Protein AF-A0A2D7JMF9-F1 (afdb_monomer_lite)

Sequence (297 aa):
MFDGSNFGTGETRFNLRHIAEIDLSLNNIIFHGVLIIECATKFEGKAFKYQKLINLSFIACKFMQSIILSGYVDRVPDLRSTTVYSHVDLSALNIQYHDVPFWQKFKKAIHGFIRFRFLENPRQSRCEAHFKPAICRRRRRDPTEAPKLRRLKELAEQNRDHDAALRFFAMEQRDKRWSMEYSDWQSCLDVLYDAACNYGQSILRPTIGLLTVYFAAAILYARLATKTANPIEAMILAATNSLPLLPFASAARAEALSILFGDHTPWYIDLIAGLQGVASFIFLFLIGLGLRNRFRI

pLDDT: mean 78.13, std 16.22, range [34.25, 93.56]

Structure (mmCIF, N/CA/C/O backbone):
data_AF-A0A2D7JMF9-F1
#
_entry.id   AF-A0A2D7JMF9-F1
#
loop_
_atom_site.group_PDB
_atom_site.id
_atom_site.type_symbol
_atom_site.label_atom_id
_atom_site.label_alt_id
_atom_site.label_comp_id
_atom_site.label_asym_id
_atom_site.label_entity_id
_atom_site.label_seq_id
_atom_site.pdbx_PDB_ins_code
_atom_site.Cartn_x
_atom_site.Cartn_y
_atom_site.Cartn_z
_atom_site.occupancy
_atom_site.B_iso_or_equiv
_atom_site.auth_seq_id
_atom_site.auth_comp_id
_atom_site.auth_asym_id
_atom_site.auth_atom_id
_atom_site.pdbx_PDB_model_num
ATOM 1 N N . MET A 1 1 ? 22.027 -13.604 -25.979 1.00 65.25 1 MET A N 1
ATOM 2 C CA . MET A 1 1 ? 22.670 -12.373 -25.483 1.00 65.25 1 MET A CA 1
ATOM 3 C C . MET A 1 1 ? 23.021 -11.532 -26.693 1.00 65.25 1 MET A C 1
ATOM 5 O O . MET A 1 1 ? 23.727 -12.033 -27.559 1.00 65.25 1 MET A O 1
ATOM 9 N N . PHE A 1 2 ? 22.467 -10.326 -26.792 1.00 75.50 2 PHE A N 1
ATOM 10 C CA . PHE A 1 2 ? 22.839 -9.354 -27.823 1.00 75.50 2 PHE A CA 1
ATOM 11 C C . PHE A 1 2 ? 23.426 -8.136 -27.104 1.00 75.50 2 PHE A C 1
ATOM 13 O O . PHE A 1 2 ? 22.835 -7.654 -26.136 1.00 75.50 2 PHE A O 1
ATOM 20 N N . ASP A 1 3 ? 24.595 -7.675 -27.536 1.00 77.69 3 ASP A N 1
ATOM 21 C CA . ASP A 1 3 ? 25.282 -6.518 -26.957 1.00 77.69 3 ASP A CA 1
ATOM 22 C C . ASP A 1 3 ? 25.751 -5.611 -28.098 1.00 77.69 3 ASP A C 1
ATOM 24 O O . ASP A 1 3 ? 26.325 -6.093 -29.076 1.00 77.69 3 ASP A O 1
ATOM 28 N N . GLY A 1 4 ? 25.4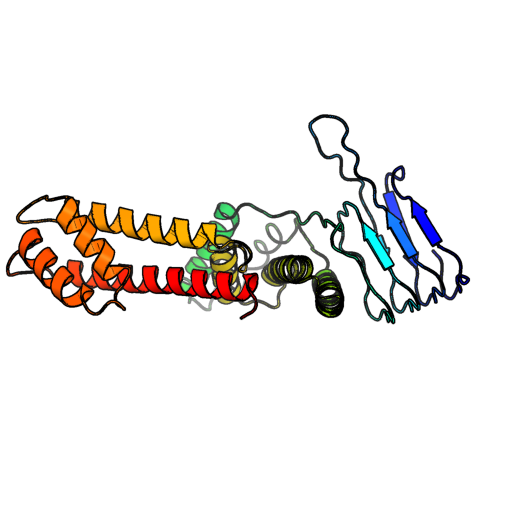27 -4.320 -28.015 1.00 78.25 4 GLY A N 1
ATOM 29 C CA . GLY A 1 4 ? 25.815 -3.313 -29.012 1.00 78.25 4 GLY A CA 1
ATOM 30 C C . GLY A 1 4 ? 25.185 -3.452 -30.408 1.00 78.25 4 GLY A C 1
ATOM 31 O O . GLY A 1 4 ? 25.628 -2.793 -31.347 1.00 78.25 4 GLY A O 1
ATOM 32 N N . SER A 1 5 ? 24.170 -4.301 -30.584 1.00 83.94 5 SER A N 1
ATOM 33 C CA . SER A 1 5 ? 23.454 -4.442 -31.859 1.00 83.94 5 SER A CA 1
ATOM 34 C C . SER A 1 5 ? 22.452 -3.302 -32.075 1.00 83.94 5 SER A C 1
ATOM 36 O O . SER A 1 5 ? 21.879 -2.794 -31.114 1.00 83.94 5 SER A O 1
ATOM 38 N N . ASN A 1 6 ? 22.162 -2.968 -33.334 1.00 85.38 6 ASN A N 1
ATOM 39 C CA . ASN A 1 6 ? 21.094 -2.035 -33.698 1.00 85.38 6 ASN A CA 1
ATOM 40 C C . ASN A 1 6 ? 19.959 -2.798 -34.382 1.00 85.38 6 ASN A C 1
ATOM 42 O O . ASN A 1 6 ? 20.196 -3.526 -35.347 1.00 85.38 6 ASN A O 1
ATOM 46 N N . PHE A 1 7 ? 18.730 -2.614 -33.904 1.00 86.62 7 PHE A N 1
ATOM 47 C CA . PHE A 1 7 ? 17.539 -3.135 -34.571 1.00 86.62 7 PHE A CA 1
ATOM 48 C C . PHE A 1 7 ? 16.972 -2.061 -35.495 1.00 86.62 7 PHE A C 1
ATOM 50 O O . PHE A 1 7 ? 16.901 -0.887 -35.125 1.00 86.62 7 PHE A O 1
ATOM 57 N N . GLY A 1 8 ? 16.582 -2.467 -36.705 1.00 86.31 8 GLY A N 1
ATOM 58 C CA . GLY A 1 8 ? 16.027 -1.569 -37.715 1.00 86.31 8 GLY A CA 1
ATOM 59 C C . GLY A 1 8 ? 14.695 -0.928 -37.306 1.00 86.31 8 GLY A C 1
ATOM 60 O O . GLY A 1 8 ? 14.204 -1.075 -36.189 1.00 86.31 8 GLY A O 1
ATOM 61 N N . THR A 1 9 ? 14.088 -0.208 -38.244 1.00 86.75 9 THR A N 1
ATOM 62 C CA . THR A 1 9 ? 12.827 0.532 -38.050 1.00 86.75 9 THR A CA 1
ATOM 63 C C . THR A 1 9 ? 11.577 -0.353 -37.985 1.00 86.75 9 THR A C 1
ATOM 65 O O . THR A 1 9 ? 10.485 0.160 -37.754 1.00 86.75 9 THR A O 1
ATOM 68 N N . GLY A 1 10 ? 11.717 -1.664 -38.199 1.00 87.31 10 GLY A N 1
ATOM 69 C CA . GLY A 1 10 ? 10.614 -2.624 -38.170 1.00 87.31 10 GLY A CA 1
ATOM 70 C C . GLY A 1 10 ? 10.178 -3.027 -36.759 1.00 87.31 10 GLY A C 1
ATOM 71 O O . GLY A 1 10 ? 10.898 -2.833 -35.781 1.00 87.31 10 GLY A O 1
ATOM 72 N N . GLU A 1 11 ? 8.995 -3.633 -36.663 1.00 90.12 11 GLU A N 1
ATOM 73 C CA . GLU A 1 11 ? 8.501 -4.225 -35.418 1.00 90.12 11 GLU A CA 1
ATOM 74 C C . GLU A 1 11 ? 9.381 -5.416 -35.013 1.00 90.12 11 GLU A C 1
ATOM 76 O O . GLU A 1 11 ? 9.553 -6.373 -35.769 1.00 90.12 11 GLU A O 1
ATOM 81 N N . THR A 1 12 ? 9.925 -5.369 -33.798 1.00 90.06 12 THR A N 1
ATOM 82 C CA . THR A 1 12 ? 10.638 -6.494 -33.191 1.00 90.06 12 THR A CA 1
ATOM 83 C C . THR A 1 12 ? 9.726 -7.131 -32.153 1.00 90.06 12 THR A C 1
ATOM 85 O O . THR A 1 12 ? 9.451 -6.537 -31.110 1.00 90.06 12 THR A O 1
ATOM 88 N N . ARG A 1 13 ? 9.244 -8.345 -32.431 1.00 89.44 13 ARG A N 1
ATOM 89 C CA . ARG A 1 13 ? 8.349 -9.080 -31.531 1.00 89.44 13 ARG A CA 1
ATOM 90 C C . ARG A 1 13 ? 9.050 -10.293 -30.930 1.00 89.44 13 ARG A C 1
ATOM 92 O O . ARG A 1 13 ? 9.413 -11.224 -31.645 1.00 89.44 13 ARG A O 1
ATOM 99 N N . PHE A 1 14 ? 9.172 -10.317 -29.606 1.00 87.44 14 PHE A N 1
ATOM 100 C CA . PHE A 1 14 ? 9.597 -11.494 -28.855 1.00 87.44 14 PHE A CA 1
ATOM 101 C C . PHE A 1 14 ? 8.366 -12.189 -28.275 1.00 87.44 14 PHE A C 1
ATOM 103 O O . PHE A 1 14 ? 7.775 -11.736 -27.294 1.00 87.44 14 PHE A O 1
ATOM 110 N N . ASN A 1 15 ? 7.974 -13.302 -28.894 1.00 84.31 15 ASN A N 1
ATOM 111 C CA . ASN A 1 15 ? 6.919 -14.163 -28.377 1.00 84.31 15 ASN A CA 1
ATOM 112 C C . ASN A 1 15 ? 7.546 -15.256 -27.508 1.00 84.31 15 ASN A C 1
ATOM 114 O O . ASN A 1 15 ? 8.102 -16.232 -28.010 1.00 84.31 15 ASN A O 1
ATOM 118 N N . LEU A 1 16 ? 7.460 -15.080 -26.194 1.00 79.25 16 LEU A N 1
ATOM 119 C CA . LEU A 1 16 ? 8.100 -15.951 -25.214 1.00 79.25 16 LEU A CA 1
ATOM 120 C C . LEU A 1 16 ? 7.109 -16.969 -24.622 1.00 79.25 16 LEU A C 1
ATOM 122 O O . LEU A 1 16 ? 7.333 -17.501 -23.540 1.00 79.25 16 LEU A O 1
ATOM 126 N N . ARG A 1 17 ? 6.001 -17.263 -25.322 1.00 71.19 17 ARG A N 1
ATOM 127 C CA . ARG A 1 17 ? 4.893 -18.083 -24.794 1.00 71.19 17 ARG A CA 1
ATOM 128 C C . ARG A 1 17 ? 5.256 -19.545 -24.487 1.00 71.19 17 ARG A C 1
ATOM 130 O O . ARG A 1 17 ? 4.642 -20.167 -23.620 1.00 71.19 17 ARG A O 1
ATOM 137 N N . HIS A 1 18 ? 6.234 -20.111 -25.192 1.00 68.06 18 HIS A N 1
ATOM 138 C CA . HIS A 1 18 ? 6.541 -21.549 -25.142 1.00 68.06 18 HIS A CA 1
ATOM 139 C C . HIS A 1 18 ? 7.874 -21.891 -24.465 1.00 68.06 18 HIS A C 1
ATOM 141 O O . HIS A 1 18 ? 8.253 -23.060 -24.432 1.00 68.06 18 HIS A O 1
ATOM 147 N N . ILE A 1 19 ? 8.588 -20.904 -23.922 1.00 66.31 19 ILE A N 1
ATOM 148 C CA . ILE A 1 19 ? 9.948 -21.100 -23.415 1.00 66.31 19 ILE A CA 1
ATOM 149 C C . ILE A 1 19 ? 9.904 -21.300 -21.896 1.00 66.31 19 ILE A C 1
ATOM 151 O O . ILE A 1 19 ? 9.476 -20.421 -21.159 1.00 66.31 19 ILE A O 1
ATOM 155 N N . ALA A 1 20 ? 10.349 -22.464 -21.415 1.00 64.69 20 ALA A N 1
ATOM 156 C CA . ALA A 1 20 ? 10.277 -22.818 -19.994 1.00 64.69 20 ALA A CA 1
ATOM 157 C C . ALA A 1 20 ? 11.175 -21.948 -19.092 1.00 64.69 20 ALA A C 1
ATOM 159 O O . ALA A 1 20 ? 10.799 -21.657 -17.955 1.00 64.69 20 ALA A O 1
ATOM 160 N N . GLU A 1 21 ? 12.334 -21.532 -19.605 1.00 72.31 21 GLU A N 1
ATOM 161 C CA . GLU A 1 21 ? 13.295 -20.668 -18.924 1.00 72.31 21 GLU A CA 1
ATOM 162 C C . GLU A 1 21 ? 13.833 -19.624 -19.905 1.00 72.31 21 GLU A C 1
ATOM 164 O O . GLU A 1 21 ? 14.339 -19.964 -20.974 1.00 72.31 21 GLU A O 1
ATOM 169 N N . ILE A 1 22 ? 13.703 -18.347 -19.550 1.00 70.25 22 ILE A N 1
ATOM 170 C CA . ILE A 1 22 ? 14.103 -17.228 -20.410 1.00 70.25 22 ILE A CA 1
ATOM 171 C C . ILE A 1 22 ? 15.214 -16.447 -19.712 1.00 70.25 22 ILE A C 1
ATOM 173 O O . ILE A 1 22 ? 15.013 -15.915 -18.616 1.00 70.25 22 ILE A O 1
ATOM 177 N N . ASP A 1 23 ? 16.367 -16.370 -20.372 1.00 81.50 23 ASP A N 1
ATOM 178 C CA . ASP A 1 23 ? 17.459 -15.450 -20.061 1.00 81.50 23 ASP A CA 1
ATOM 179 C C . ASP A 1 23 ? 17.708 -14.572 -21.295 1.00 81.50 23 ASP A C 1
ATOM 181 O O . ASP A 1 23 ? 18.373 -14.971 -22.256 1.00 81.50 23 ASP A O 1
ATOM 185 N N . LEU A 1 24 ? 17.079 -13.395 -21.306 1.00 84.75 24 LEU A N 1
ATOM 186 C CA . LEU A 1 24 ? 17.189 -12.428 -22.391 1.00 84.75 24 LEU A CA 1
ATOM 187 C C . LEU A 1 24 ? 17.916 -11.184 -21.883 1.00 84.75 24 LEU A C 1
ATOM 189 O O . LEU A 1 24 ? 17.339 -10.317 -21.226 1.00 84.75 24 LEU A O 1
ATOM 193 N N . SER A 1 25 ? 19.201 -11.104 -22.211 1.00 87.38 25 SER A N 1
ATOM 194 C CA . SER A 1 25 ? 20.051 -9.943 -21.969 1.00 87.38 25 SER A CA 1
ATOM 195 C C . SER A 1 25 ? 20.278 -9.169 -23.267 1.00 87.38 25 SER A C 1
ATOM 197 O O . SER A 1 25 ? 20.858 -9.679 -24.234 1.00 87.38 25 SER A O 1
ATOM 199 N N . LEU A 1 26 ? 19.767 -7.942 -23.270 1.00 87.56 26 LEU A N 1
ATOM 200 C CA . LEU A 1 26 ? 19.830 -6.964 -24.343 1.00 87.56 26 LEU A CA 1
ATOM 201 C C . LEU A 1 26 ? 20.463 -5.706 -23.747 1.00 87.56 26 LEU A C 1
ATOM 203 O O . LEU A 1 26 ? 19.798 -4.943 -23.058 1.00 87.56 26 LEU A O 1
ATOM 207 N N . ASN A 1 27 ? 21.765 -5.520 -23.939 1.00 89.75 27 ASN A N 1
ATOM 208 C CA . ASN A 1 27 ? 22.487 -4.410 -23.319 1.00 89.75 27 ASN A CA 1
ATOM 209 C C . ASN A 1 27 ? 23.047 -3.475 -24.396 1.00 89.75 27 ASN A C 1
ATOM 211 O O . ASN A 1 27 ? 23.499 -3.932 -25.444 1.00 89.75 27 ASN A O 1
ATOM 215 N N . ASN A 1 28 ? 23.000 -2.163 -24.144 1.00 90.62 28 ASN A N 1
ATOM 216 C CA . ASN A 1 28 ? 23.506 -1.132 -25.064 1.00 90.62 28 ASN A CA 1
ATOM 217 C C . ASN A 1 28 ? 22.908 -1.197 -26.486 1.00 90.62 28 ASN A C 1
ATOM 219 O O . ASN A 1 28 ? 23.593 -0.917 -27.468 1.00 90.62 28 ASN A O 1
ATOM 223 N N . ILE A 1 29 ? 21.636 -1.581 -26.609 1.00 91.94 29 ILE A N 1
ATOM 224 C CA . ILE A 1 29 ? 20.960 -1.757 -27.901 1.00 91.94 29 ILE A CA 1
ATOM 225 C C . ILE A 1 29 ? 20.135 -0.522 -28.245 1.00 91.94 29 ILE A C 1
ATOM 227 O O . ILE A 1 29 ? 19.482 0.067 -27.379 1.00 91.94 29 ILE A O 1
ATOM 231 N N . ILE A 1 30 ? 20.119 -0.157 -29.526 1.00 91.12 30 ILE A N 1
ATOM 232 C CA . ILE A 1 30 ? 19.218 0.869 -30.055 1.00 91.12 30 ILE A CA 1
ATOM 233 C C . ILE A 1 30 ? 18.100 0.187 -30.844 1.00 91.12 30 ILE A C 1
ATOM 235 O O . ILE A 1 30 ? 18.347 -0.532 -31.814 1.00 91.12 30 ILE A O 1
ATOM 239 N N . PHE A 1 31 ? 16.862 0.433 -30.422 1.00 91.38 31 PHE A N 1
ATOM 240 C CA . PHE A 1 31 ? 15.652 0.010 -31.115 1.00 91.38 31 PHE A CA 1
ATOM 241 C C . PHE A 1 31 ? 15.055 1.206 -31.850 1.00 91.38 31 PHE A C 1
ATOM 243 O O . PHE A 1 31 ? 14.571 2.156 -31.224 1.00 91.38 31 PHE A O 1
ATOM 250 N N . HIS A 1 32 ? 15.103 1.163 -33.182 1.00 90.31 32 HIS A N 1
ATOM 251 C CA . HIS A 1 32 ? 14.479 2.183 -34.021 1.00 90.31 32 HIS A CA 1
ATOM 252 C C . HIS A 1 32 ? 12.979 1.935 -34.243 1.00 90.31 32 HIS A C 1
ATOM 254 O O . HIS A 1 32 ? 12.248 2.901 -34.448 1.00 90.31 32 HIS A O 1
ATOM 260 N N . GLY A 1 33 ? 12.531 0.676 -34.202 1.00 91.25 33 GLY A N 1
ATOM 261 C CA . GLY A 1 33 ? 11.126 0.275 -34.324 1.00 91.25 33 GLY A CA 1
ATOM 262 C C . GLY A 1 33 ? 10.437 -0.056 -32.993 1.00 91.25 33 GLY A C 1
ATOM 263 O O . GLY A 1 33 ? 11.036 0.050 -31.919 1.00 91.25 33 GLY A O 1
ATOM 264 N N . VAL A 1 34 ? 9.168 -0.471 -33.071 1.00 90.81 34 VAL A N 1
ATOM 265 C CA . VAL A 1 34 ? 8.365 -0.915 -31.919 1.00 90.81 34 VAL A CA 1
ATOM 266 C C . VAL A 1 34 ? 8.915 -2.228 -31.362 1.00 90.81 34 VAL A C 1
ATOM 268 O O . VAL A 1 34 ? 9.129 -3.184 -32.110 1.00 90.81 34 VAL A O 1
ATOM 271 N N . LEU A 1 35 ? 9.090 -2.293 -30.040 1.00 91.94 35 LEU A N 1
ATOM 272 C CA . LEU A 1 35 ? 9.440 -3.524 -29.334 1.00 91.94 35 LEU A CA 1
ATOM 273 C C . LEU A 1 35 ? 8.205 -4.085 -28.627 1.00 91.94 35 LEU A C 1
ATOM 275 O O . LEU A 1 35 ? 7.658 -3.445 -27.728 1.00 91.94 35 LEU A O 1
ATOM 279 N N . ILE A 1 36 ? 7.804 -5.301 -28.989 1.00 91.19 36 ILE A N 1
ATOM 280 C CA . ILE A 1 36 ? 6.706 -6.017 -28.331 1.00 91.19 36 ILE A CA 1
ATOM 281 C C . ILE A 1 36 ? 7.257 -7.279 -27.682 1.00 91.19 36 ILE A C 1
ATOM 283 O O . ILE A 1 36 ? 7.825 -8.141 -28.355 1.00 91.19 36 ILE A O 1
ATOM 287 N N . ILE A 1 37 ? 7.070 -7.400 -26.371 1.00 88.94 37 ILE A N 1
ATOM 288 C CA . ILE A 1 37 ? 7.440 -8.592 -25.612 1.00 88.94 37 ILE A CA 1
ATOM 289 C C . ILE A 1 37 ? 6.197 -9.146 -24.947 1.00 88.94 37 ILE A C 1
ATOM 291 O O . ILE A 1 37 ? 5.576 -8.508 -24.093 1.00 88.94 37 ILE A O 1
ATOM 295 N N . GLU A 1 38 ? 5.860 -10.364 -25.345 1.00 86.06 38 GLU A N 1
ATOM 296 C CA . GLU A 1 38 ? 4.746 -11.112 -24.790 1.00 86.06 38 GLU A CA 1
ATOM 297 C C . GLU A 1 38 ? 5.293 -12.309 -24.016 1.00 86.06 38 GLU A C 1
ATOM 299 O O . GLU A 1 38 ? 5.736 -13.307 -24.596 1.00 86.06 38 GLU A O 1
ATOM 304 N N . CYS A 1 39 ? 5.261 -12.209 -22.689 1.00 79.38 39 CYS A N 1
ATOM 305 C CA . CYS A 1 39 ? 5.575 -13.310 -21.787 1.00 79.38 39 CYS A CA 1
ATOM 306 C C . CYS A 1 39 ? 4.342 -14.214 -21.607 1.00 79.38 39 CYS A C 1
ATOM 308 O O . CYS A 1 39 ? 3.210 -13.736 -21.513 1.00 79.38 39 CYS A O 1
ATOM 310 N N . ALA A 1 40 ? 4.555 -15.533 -21.562 1.00 68.06 40 ALA A N 1
ATOM 311 C CA . ALA A 1 40 ? 3.484 -16.528 -21.532 1.00 68.06 40 ALA A CA 1
ATOM 312 C C . ALA A 1 40 ? 2.477 -16.346 -20.383 1.00 68.06 40 ALA A C 1
ATOM 314 O O . ALA A 1 40 ? 2.845 -16.163 -19.224 1.00 68.06 40 ALA A O 1
ATOM 315 N N . THR A 1 41 ? 1.200 -16.565 -20.692 1.00 55.88 41 THR A N 1
ATOM 316 C CA . THR A 1 41 ? 0.123 -16.852 -19.739 1.00 55.88 41 THR A CA 1
ATOM 317 C C . THR A 1 41 ? -0.315 -18.305 -19.911 1.00 55.88 41 THR A C 1
ATOM 319 O O . THR A 1 41 ? -1.285 -18.589 -20.611 1.00 55.88 41 THR A O 1
ATOM 322 N N . LYS A 1 42 ? 0.385 -19.282 -19.314 1.00 47.62 42 LYS A N 1
ATOM 323 C CA . LYS A 1 42 ? -0.118 -20.666 -19.375 1.00 47.62 42 LYS A CA 1
ATOM 324 C C . LYS A 1 42 ? -1.286 -20.840 -18.399 1.00 47.62 42 LYS A C 1
ATOM 326 O O . LYS A 1 42 ? -1.089 -21.113 -17.217 1.00 47.62 42 LYS A O 1
ATOM 331 N N . PHE A 1 43 ? -2.509 -20.682 -18.904 1.00 46.25 43 PHE A N 1
ATOM 332 C CA . PHE A 1 43 ? -3.736 -21.108 -18.232 1.00 46.25 43 PHE A CA 1
ATOM 333 C C . PHE A 1 43 ? -4.033 -22.563 -18.617 1.00 46.25 43 PHE A C 1
ATOM 335 O O . PHE A 1 43 ? -4.892 -22.846 -19.444 1.00 46.25 43 PHE A O 1
ATOM 342 N N . GLU A 1 44 ? -3.287 -23.507 -18.049 1.00 42.62 44 GLU A N 1
ATOM 343 C CA . GLU A 1 44 ? -3.627 -24.932 -18.130 1.00 42.62 44 GLU A CA 1
ATOM 344 C C . GLU A 1 44 ? -4.166 -25.383 -16.771 1.00 42.62 44 GLU A C 1
ATOM 346 O O . GLU A 1 44 ? -3.396 -25.657 -15.859 1.00 42.62 44 GLU A O 1
ATOM 351 N N . GLY A 1 45 ? -5.497 -25.433 -16.638 1.00 41.06 45 GLY A N 1
ATOM 352 C CA . GLY A 1 45 ? -6.215 -26.166 -15.586 1.00 41.06 45 GLY A CA 1
ATOM 353 C C . GLY A 1 45 ? -5.890 -25.792 -14.132 1.00 41.06 45 GLY A C 1
ATOM 354 O O . GLY A 1 45 ? -4.951 -26.313 -13.550 1.00 41.06 45 GLY A O 1
ATOM 355 N N . LYS A 1 46 ? -6.744 -24.972 -13.498 1.00 47.00 46 LYS A N 1
ATOM 356 C CA . LYS A 1 46 ? -6.815 -24.660 -12.043 1.00 47.00 46 LYS A CA 1
ATOM 357 C C . LYS A 1 46 ? -5.527 -24.195 -11.324 1.00 47.00 46 LYS A C 1
ATOM 359 O O . LYS A 1 46 ? -5.637 -23.730 -10.193 1.00 47.00 46 LYS A O 1
ATOM 364 N N . ALA A 1 47 ? -4.347 -24.243 -11.938 1.00 48.12 47 ALA A N 1
ATOM 365 C CA . ALA A 1 47 ? -3.082 -23.815 -11.356 1.00 48.12 47 ALA A CA 1
ATOM 366 C C . ALA A 1 47 ? -2.281 -22.983 -12.366 1.00 48.12 47 ALA A C 1
ATOM 368 O O . ALA A 1 47 ? -1.964 -23.443 -13.460 1.00 48.12 47 ALA A O 1
ATOM 369 N N . PHE A 1 48 ? -1.917 -21.757 -11.981 1.00 51.91 48 PHE A N 1
ATOM 370 C CA . PHE A 1 48 ? -0.941 -20.960 -12.720 1.00 51.91 48 PHE A CA 1
ATOM 371 C C . PHE A 1 48 ? 0.421 -21.663 -12.631 1.00 51.91 48 PHE A C 1
ATOM 373 O O . PHE A 1 48 ? 1.077 -21.622 -11.589 1.00 51.91 48 PHE A O 1
ATOM 380 N N . LYS A 1 49 ? 0.850 -22.338 -13.703 1.00 49.16 49 LYS A N 1
ATOM 381 C CA . LYS A 1 49 ? 2.254 -22.735 -13.852 1.00 49.16 49 LYS A CA 1
ATOM 382 C C . LYS A 1 49 ? 3.014 -21.535 -14.398 1.00 49.16 49 LYS A C 1
ATOM 384 O O . LYS A 1 49 ? 3.012 -21.284 -15.600 1.00 49.16 49 LYS A O 1
ATOM 389 N N . TYR A 1 50 ? 3.614 -20.783 -13.485 1.00 53.00 50 TYR A N 1
ATOM 390 C CA . TYR A 1 50 ? 4.532 -19.701 -13.810 1.00 53.00 50 TYR A CA 1
ATOM 391 C C . TYR A 1 50 ? 5.741 -20.283 -14.551 1.00 53.00 50 TYR A C 1
ATOM 393 O O . TYR A 1 50 ? 6.324 -21.278 -14.111 1.00 53.00 50 TYR A O 1
ATOM 401 N N . GLN A 1 51 ? 6.067 -19.719 -15.715 1.00 58.31 51 GLN A N 1
ATOM 402 C CA . GLN A 1 51 ? 7.339 -20.009 -16.368 1.00 58.31 51 GLN A CA 1
ATOM 403 C C . GLN A 1 51 ? 8.415 -19.185 -15.673 1.00 58.31 51 GLN A C 1
ATOM 405 O O . GLN A 1 51 ? 8.256 -17.983 -15.453 1.00 58.31 51 GLN A O 1
ATOM 410 N N . LYS A 1 52 ? 9.510 -19.854 -15.322 1.00 59.91 52 LYS A N 1
ATOM 411 C CA . LYS A 1 52 ? 10.578 -19.275 -14.523 1.00 59.91 52 LYS A CA 1
ATOM 412 C C . LYS A 1 52 ? 11.408 -18.355 -15.411 1.00 59.91 52 LYS A C 1
ATOM 414 O O . LYS A 1 52 ? 12.351 -18.785 -16.073 1.00 59.91 52 LYS A O 1
ATOM 419 N N . LEU A 1 53 ? 11.057 -17.074 -15.433 1.00 63.12 53 LEU A N 1
ATOM 420 C CA . LEU A 1 53 ? 11.899 -16.060 -16.056 1.00 63.12 53 LEU A CA 1
ATOM 421 C C . LEU A 1 53 ? 13.189 -15.931 -15.230 1.00 63.12 53 LEU A C 1
ATOM 423 O O . LEU A 1 53 ? 13.150 -15.534 -14.063 1.00 63.12 53 LEU A O 1
ATOM 427 N N . ILE A 1 54 ? 14.330 -16.296 -15.818 1.00 65.81 54 ILE A N 1
ATOM 428 C CA . ILE A 1 54 ? 15.627 -16.250 -15.136 1.00 65.81 54 ILE A CA 1
ATOM 429 C C . ILE A 1 54 ? 16.136 -14.811 -15.119 1.00 65.81 54 ILE A C 1
ATOM 431 O O . ILE A 1 54 ? 16.560 -14.329 -14.064 1.00 65.81 54 ILE A O 1
ATOM 435 N N . ASN A 1 55 ? 16.078 -14.120 -16.259 1.00 78.44 55 ASN A N 1
ATOM 436 C CA . ASN A 1 55 ? 16.523 -12.738 -16.372 1.00 78.44 55 ASN A CA 1
ATOM 437 C C . ASN A 1 55 ? 15.965 -12.072 -17.641 1.00 78.44 55 ASN A C 1
ATOM 439 O O . ASN A 1 55 ? 15.943 -12.676 -18.712 1.00 78.44 55 ASN A O 1
ATOM 443 N N . LEU A 1 56 ? 15.537 -10.817 -17.521 1.00 85.88 56 LEU A N 1
ATOM 444 C CA . LEU A 1 56 ? 15.159 -9.962 -18.645 1.00 85.88 56 LEU A CA 1
ATOM 445 C C . LEU A 1 56 ? 15.809 -8.598 -18.413 1.00 85.88 56 LEU A C 1
ATOM 447 O O . LEU A 1 56 ? 15.422 -7.882 -17.490 1.00 85.88 56 LEU A O 1
ATOM 451 N N . SER A 1 57 ? 16.826 -8.271 -19.206 1.00 88.69 57 SER A N 1
ATOM 452 C CA . SER A 1 57 ? 17.673 -7.090 -19.018 1.00 88.69 57 SER A CA 1
ATOM 453 C C . SER A 1 57 ? 17.728 -6.255 -20.287 1.00 88.69 57 SER A C 1
ATOM 455 O O . SER A 1 57 ? 18.022 -6.785 -21.353 1.00 88.69 57 SER A O 1
ATOM 457 N N . PHE A 1 58 ? 17.492 -4.955 -20.129 1.00 90.44 58 PHE A N 1
ATOM 458 C CA . PHE A 1 58 ? 17.514 -3.907 -21.152 1.00 90.44 58 PHE A CA 1
ATOM 459 C C . PHE A 1 58 ? 18.473 -2.775 -20.771 1.00 90.44 58 PHE A C 1
ATOM 461 O O . PHE A 1 58 ? 18.214 -1.603 -21.050 1.00 90.44 58 PHE A O 1
ATOM 468 N N . ILE A 1 59 ? 19.558 -3.080 -20.062 1.00 90.38 59 ILE A N 1
ATOM 469 C CA . ILE A 1 59 ? 20.408 -2.045 -19.471 1.00 90.38 59 ILE A CA 1
ATOM 470 C C . ILE A 1 59 ? 20.990 -1.150 -20.570 1.00 90.38 59 ILE A C 1
ATOM 472 O O . ILE A 1 59 ? 21.513 -1.630 -21.577 1.00 90.38 59 ILE A O 1
ATOM 476 N N . ALA A 1 60 ? 20.885 0.166 -20.360 1.00 91.19 60 ALA A N 1
ATOM 477 C CA . ALA A 1 60 ? 21.398 1.190 -21.275 1.00 91.19 60 ALA A CA 1
ATOM 478 C C . ALA A 1 60 ? 20.846 1.112 -22.717 1.00 91.19 60 ALA A C 1
ATOM 480 O O . ALA A 1 60 ? 21.460 1.627 -23.651 1.00 91.19 60 ALA A O 1
ATOM 481 N N . CYS A 1 61 ? 19.674 0.499 -22.913 1.00 92.94 61 CYS A N 1
ATOM 482 C CA . CYS A 1 61 ? 19.011 0.488 -24.215 1.00 92.94 61 CYS A CA 1
ATOM 483 C C . CYS A 1 61 ? 18.345 1.834 -24.538 1.00 92.94 61 CYS A C 1
ATOM 485 O O . CYS A 1 61 ? 17.866 2.550 -23.650 1.00 92.94 61 CYS A O 1
ATOM 487 N N . LYS A 1 62 ? 18.282 2.165 -25.829 1.00 93.19 62 LYS A N 1
ATOM 488 C CA . LYS A 1 62 ? 17.567 3.338 -26.344 1.00 93.19 62 LYS A CA 1
ATOM 489 C C . LYS A 1 62 ? 16.390 2.891 -27.197 1.00 93.19 62 LYS A C 1
ATOM 491 O O . LYS A 1 62 ? 16.577 2.171 -28.174 1.00 93.19 62 LYS A O 1
ATOM 496 N N . PHE A 1 63 ? 15.198 3.353 -26.850 1.00 93.44 63 PHE A N 1
ATOM 497 C CA . PHE A 1 63 ? 13.963 3.037 -27.555 1.00 93.44 63 PHE A CA 1
ATOM 498 C C . PHE A 1 63 ? 13.426 4.297 -28.218 1.00 93.44 63 PHE A C 1
ATOM 500 O O . PHE A 1 63 ? 12.966 5.222 -27.544 1.00 93.44 63 PHE A O 1
ATOM 507 N N . MET A 1 64 ? 13.530 4.344 -29.546 1.00 92.56 64 MET A N 1
ATOM 508 C CA . MET A 1 64 ? 13.062 5.480 -30.345 1.00 92.56 64 MET A CA 1
ATOM 509 C C . MET A 1 64 ? 11.539 5.462 -30.522 1.00 92.56 64 MET A C 1
ATOM 511 O O . MET A 1 64 ? 10.924 6.512 -30.679 1.00 92.56 64 MET A O 1
ATOM 515 N N . GLN A 1 65 ? 10.933 4.275 -30.466 1.00 92.56 65 GLN A N 1
ATOM 516 C CA . GLN A 1 65 ? 9.490 4.051 -30.558 1.00 92.56 65 GLN A CA 1
ATOM 517 C C . GLN A 1 65 ? 8.955 3.353 -29.300 1.00 92.56 65 GLN A C 1
ATOM 519 O O . GLN A 1 65 ? 9.660 3.225 -28.296 1.00 92.56 65 GLN A O 1
ATOM 524 N N . SER A 1 66 ? 7.679 2.965 -29.332 1.00 91.00 66 SER A N 1
ATOM 525 C CA . SER A 1 66 ? 6.985 2.407 -28.182 1.00 91.00 66 SER A CA 1
ATOM 526 C C . SER A 1 66 ? 7.488 1.021 -27.784 1.00 91.00 66 SER A C 1
ATOM 528 O O . SER A 1 66 ? 7.871 0.208 -28.629 1.00 91.00 66 SER A O 1
ATOM 530 N N . ILE A 1 67 ? 7.413 0.738 -26.487 1.00 92.88 67 ILE A N 1
ATOM 531 C CA . ILE A 1 67 ? 7.731 -0.566 -25.902 1.00 92.88 67 ILE A CA 1
ATOM 532 C C . ILE A 1 67 ? 6.461 -1.102 -25.257 1.00 92.88 67 ILE A C 1
ATOM 534 O O . ILE A 1 67 ? 5.847 -0.409 -24.449 1.00 92.88 67 ILE A O 1
ATOM 538 N N . ILE A 1 68 ? 6.092 -2.336 -25.576 1.00 92.19 68 ILE A N 1
ATOM 539 C CA . ILE A 1 68 ? 4.958 -3.019 -24.957 1.00 92.19 68 ILE A CA 1
ATOM 540 C C . ILE A 1 68 ? 5.503 -4.249 -24.239 1.00 92.19 68 ILE A C 1
ATOM 542 O O . ILE A 1 68 ? 5.983 -5.186 -24.881 1.00 92.19 68 ILE A O 1
ATOM 546 N N . LEU A 1 69 ? 5.451 -4.237 -22.906 1.00 90.62 69 LEU A N 1
ATOM 547 C CA . LEU A 1 69 ? 5.823 -5.376 -22.069 1.00 90.62 69 LEU A CA 1
ATOM 548 C C . LEU A 1 69 ? 4.560 -5.946 -21.430 1.00 90.62 69 LEU A C 1
ATOM 550 O O . LEU A 1 69 ? 3.919 -5.297 -20.605 1.00 90.62 69 LEU A O 1
ATOM 554 N N . SER A 1 70 ? 4.211 -7.178 -21.788 1.00 89.19 70 SER A N 1
ATOM 555 C CA . SER A 1 70 ? 3.000 -7.834 -21.295 1.00 89.19 70 SER A CA 1
ATOM 556 C C . SER A 1 70 ? 3.273 -9.259 -20.825 1.00 89.19 70 SER A C 1
ATOM 558 O O . SER A 1 70 ? 4.190 -9.928 -21.303 1.00 89.19 70 SER A O 1
ATOM 560 N N . GLY A 1 71 ? 2.464 -9.729 -19.874 1.00 84.19 71 GLY A N 1
ATOM 561 C CA . GLY A 1 71 ? 2.507 -11.100 -19.374 1.00 84.19 71 GLY A CA 1
ATOM 562 C C . GLY A 1 71 ? 2.995 -11.220 -17.933 1.00 84.19 71 GLY A C 1
ATOM 563 O O . GLY A 1 71 ? 3.135 -10.232 -17.210 1.00 84.19 71 GLY A O 1
ATOM 564 N N . TYR A 1 72 ? 3.214 -12.462 -17.502 1.00 78.88 72 TYR A N 1
ATOM 565 C CA . TYR A 1 72 ? 3.580 -12.785 -16.125 1.00 78.88 72 TYR A CA 1
ATOM 566 C C . TYR A 1 72 ? 5.073 -13.078 -16.032 1.00 78.88 72 TYR A C 1
ATOM 568 O O . TYR A 1 72 ? 5.597 -13.879 -16.803 1.00 78.88 72 TYR A O 1
ATOM 576 N N . VAL A 1 73 ? 5.749 -12.434 -15.084 1.00 79.25 73 VAL A N 1
ATOM 577 C CA . VAL A 1 73 ? 7.187 -12.607 -14.857 1.00 79.25 73 VAL A CA 1
ATOM 578 C C . VAL A 1 73 ? 7.477 -12.842 -13.377 1.00 79.25 73 VAL A C 1
ATOM 580 O O . VAL A 1 73 ? 6.938 -12.158 -12.510 1.00 79.25 73 VAL A O 1
ATOM 583 N N . ASP A 1 74 ? 8.350 -13.802 -13.078 1.00 76.12 74 ASP A N 1
ATOM 584 C CA . ASP A 1 74 ? 8.735 -14.131 -11.695 1.00 76.12 74 ASP A CA 1
ATOM 585 C C . ASP A 1 74 ? 9.769 -13.151 -11.118 1.00 76.12 74 ASP A C 1
ATOM 587 O O . ASP A 1 74 ? 9.877 -12.987 -9.901 1.00 76.12 74 ASP A O 1
ATOM 591 N N . ARG A 1 75 ? 10.546 -12.498 -11.991 1.00 80.62 75 ARG A N 1
ATOM 592 C CA . ARG A 1 75 ? 11.611 -11.545 -11.645 1.00 80.62 75 ARG A CA 1
ATOM 593 C C . ARG A 1 75 ? 11.356 -10.187 -12.282 1.00 80.62 75 ARG A C 1
ATOM 595 O O . ARG A 1 75 ? 10.744 -10.107 -13.347 1.00 80.62 75 ARG A O 1
ATOM 602 N N . VAL A 1 76 ? 11.826 -9.122 -11.631 1.00 87.00 76 VAL A N 1
ATOM 603 C CA . VAL A 1 76 ? 11.639 -7.756 -12.127 1.00 87.00 76 VAL A CA 1
ATOM 604 C C . VAL A 1 76 ? 12.557 -7.531 -13.337 1.00 87.00 76 VAL A C 1
ATOM 606 O O . VAL A 1 76 ? 13.768 -7.754 -13.222 1.00 87.00 76 VAL A O 1
ATOM 609 N N . PRO A 1 77 ? 12.026 -7.083 -14.491 1.00 88.88 77 PRO A N 1
ATOM 610 C CA . PRO A 1 77 ? 12.856 -6.753 -15.641 1.00 88.88 77 PRO A CA 1
ATOM 611 C C . PRO A 1 77 ? 13.764 -5.561 -15.335 1.00 88.88 77 PRO A C 1
ATOM 613 O O . PRO A 1 77 ? 13.355 -4.582 -14.707 1.00 88.88 77 PRO A O 1
ATOM 616 N N . ASP A 1 78 ? 15.011 -5.638 -15.787 1.00 90.44 78 ASP A N 1
ATOM 617 C CA . ASP A 1 78 ? 16.000 -4.591 -15.570 1.00 90.44 78 ASP A CA 1
ATOM 618 C C . ASP A 1 78 ? 15.969 -3.577 -16.716 1.00 90.44 78 ASP A C 1
ATOM 620 O O . ASP A 1 78 ? 16.528 -3.805 -17.784 1.00 90.44 78 ASP A O 1
ATOM 624 N N . LEU A 1 79 ? 15.303 -2.446 -16.489 1.00 90.94 79 LEU A N 1
ATOM 625 C CA . LEU A 1 79 ? 15.246 -1.315 -17.423 1.00 90.94 79 LEU A CA 1
ATOM 626 C C . LEU A 1 79 ? 16.153 -0.159 -16.973 1.00 90.94 79 LEU A C 1
ATOM 628 O O . LEU A 1 79 ? 15.917 0.995 -17.337 1.00 90.94 79 LEU A O 1
ATOM 632 N N . ARG A 1 80 ? 17.167 -0.409 -16.137 1.00 90.88 80 ARG A N 1
ATOM 633 C CA . ARG A 1 80 ? 18.039 0.664 -15.636 1.00 90.88 80 ARG A CA 1
ATOM 634 C C . ARG A 1 80 ? 18.812 1.336 -16.771 1.00 90.88 80 ARG A C 1
ATOM 636 O O . ARG A 1 80 ? 19.239 0.698 -17.731 1.00 90.88 80 ARG A O 1
ATOM 643 N N . SER A 1 81 ? 18.973 2.652 -16.651 1.00 90.31 81 SER A N 1
ATOM 644 C CA . SER A 1 81 ? 19.653 3.499 -17.643 1.00 90.31 81 SER A CA 1
ATOM 645 C C . SER A 1 81 ? 19.047 3.457 -19.053 1.00 90.31 81 SER A C 1
ATOM 647 O O . SER A 1 81 ? 19.683 3.903 -20.004 1.00 90.31 81 SER A O 1
ATOM 649 N N . THR A 1 82 ? 17.825 2.941 -19.210 1.00 92.06 82 THR A N 1
ATOM 650 C CA . THR A 1 82 ? 17.113 2.984 -20.490 1.00 92.06 82 THR A CA 1
ATOM 651 C C . THR A 1 82 ? 16.648 4.392 -20.809 1.00 92.06 82 THR A C 1
ATOM 653 O O . THR A 1 82 ? 16.173 5.113 -19.930 1.00 92.06 82 THR A O 1
ATOM 656 N N . THR A 1 83 ? 16.731 4.768 -22.080 1.00 92.00 83 THR A N 1
ATOM 657 C CA . THR A 1 83 ? 16.114 5.999 -22.586 1.00 92.00 83 THR A CA 1
ATOM 658 C C . THR A 1 83 ? 14.968 5.624 -23.506 1.00 92.00 83 THR A C 1
ATOM 660 O O . THR A 1 83 ? 15.138 4.806 -24.408 1.00 92.00 83 THR A O 1
ATOM 663 N N . VAL A 1 84 ? 13.792 6.188 -23.251 1.00 91.88 84 VAL A N 1
ATOM 664 C CA . VAL A 1 84 ? 12.601 5.967 -24.070 1.00 91.88 84 VAL A CA 1
ATOM 665 C C . VAL A 1 84 ? 12.130 7.327 -24.556 1.00 91.88 84 VAL A C 1
ATOM 667 O O . VAL A 1 84 ? 11.904 8.225 -23.749 1.00 91.88 84 VAL A O 1
ATOM 670 N N . TYR A 1 85 ? 12.029 7.484 -25.873 1.00 91.62 85 TYR A N 1
ATOM 671 C CA . TYR A 1 85 ? 11.558 8.719 -26.510 1.00 91.62 85 TYR A CA 1
ATOM 672 C C . TYR A 1 85 ? 10.049 8.704 -26.791 1.00 91.62 85 TYR A C 1
ATOM 674 O O . TYR A 1 85 ? 9.475 9.724 -27.161 1.00 91.62 85 TYR A O 1
ATOM 682 N N . SER A 1 86 ? 9.411 7.546 -26.623 1.00 89.75 86 SER A N 1
ATOM 683 C CA . SER A 1 86 ? 8.004 7.297 -26.926 1.00 89.75 86 SER A CA 1
ATOM 684 C C . SER A 1 86 ? 7.302 6.563 -25.771 1.00 89.75 86 SER A C 1
ATOM 686 O O . SER A 1 86 ? 7.818 6.492 -24.658 1.00 89.75 86 SER A O 1
ATOM 688 N N . HIS A 1 87 ? 6.107 6.036 -26.031 1.00 89.88 87 HIS A N 1
ATOM 689 C CA . HIS A 1 87 ? 5.233 5.413 -25.041 1.00 89.88 87 HIS A CA 1
ATOM 690 C C . HIS A 1 87 ? 5.761 4.053 -24.539 1.00 89.88 87 HIS A C 1
ATOM 692 O O . HIS A 1 87 ? 6.145 3.200 -25.340 1.00 89.88 87 HIS A O 1
ATOM 698 N N . VAL A 1 88 ? 5.720 3.804 -23.228 1.00 91.44 88 VAL A N 1
ATOM 699 C CA . VAL A 1 88 ? 5.951 2.472 -22.631 1.00 91.44 88 VAL A CA 1
ATOM 700 C C . VAL A 1 88 ? 4.644 1.964 -22.046 1.00 91.44 88 VAL A C 1
ATOM 702 O O . VAL A 1 88 ? 4.111 2.544 -21.104 1.00 91.44 88 VAL A O 1
ATOM 705 N N . ASP A 1 89 ? 4.151 0.854 -22.578 1.00 90.88 89 ASP A N 1
ATOM 706 C CA . ASP A 1 89 ? 3.008 0.149 -22.017 1.00 90.88 89 ASP A CA 1
ATOM 707 C C . ASP A 1 89 ? 3.489 -0.977 -21.093 1.00 90.88 89 ASP A C 1
ATOM 709 O O . ASP A 1 89 ? 4.146 -1.932 -21.524 1.00 90.88 89 ASP A O 1
ATOM 713 N N . LEU A 1 90 ? 3.177 -0.827 -19.804 1.00 90.12 90 LEU A N 1
ATOM 714 C CA . LEU A 1 90 ? 3.456 -1.788 -18.733 1.00 90.12 90 LEU A CA 1
ATOM 715 C C . LEU A 1 90 ? 2.163 -2.301 -18.078 1.00 90.12 90 LEU A C 1
ATOM 717 O O . LEU A 1 90 ? 2.226 -3.021 -17.078 1.00 90.12 90 LEU A O 1
ATOM 721 N N . SER A 1 91 ? 0.994 -1.930 -18.605 1.00 85.44 91 SER A N 1
ATOM 722 C CA . SER A 1 91 ? -0.307 -2.172 -17.969 1.00 85.44 91 SER A CA 1
ATOM 723 C C . SER A 1 91 ? -0.570 -3.671 -17.763 1.00 85.44 91 SER A C 1
ATOM 725 O O . SER A 1 91 ? -0.979 -4.114 -16.684 1.00 85.44 91 SER A O 1
ATOM 727 N N . ALA A 1 92 ? -0.228 -4.469 -18.776 1.00 85.88 92 ALA A N 1
ATOM 728 C CA . ALA A 1 92 ? -0.370 -5.920 -18.799 1.00 85.88 92 ALA A CA 1
ATOM 729 C C . ALA A 1 92 ? 0.820 -6.682 -18.184 1.00 85.88 92 ALA A C 1
ATOM 731 O O . ALA A 1 92 ? 0.825 -7.917 -18.200 1.00 85.88 92 ALA A O 1
ATOM 732 N N . LEU A 1 93 ? 1.831 -5.989 -17.643 1.00 86.75 93 LEU A N 1
ATOM 733 C CA . LEU A 1 93 ? 2.955 -6.625 -16.962 1.00 86.75 93 LEU A CA 1
ATOM 734 C C . LEU A 1 93 ? 2.557 -6.994 -15.526 1.00 86.75 93 LEU A C 1
ATOM 736 O O . LEU A 1 93 ? 2.234 -6.139 -14.690 1.00 86.75 93 LEU A O 1
ATOM 740 N N . ASN A 1 94 ? 2.599 -8.286 -15.208 1.00 83.88 94 ASN A N 1
ATOM 741 C CA . ASN A 1 94 ? 2.323 -8.789 -13.870 1.00 83.88 94 ASN A CA 1
ATOM 742 C C . ASN A 1 94 ? 3.545 -9.494 -13.285 1.00 83.88 94 ASN A C 1
ATOM 744 O O . ASN A 1 94 ? 3.943 -10.569 -13.724 1.00 83.88 94 ASN A O 1
ATOM 748 N N . ILE A 1 95 ? 4.137 -8.879 -12.268 1.00 82.88 95 ILE A N 1
ATOM 749 C CA . ILE A 1 95 ? 5.311 -9.419 -11.591 1.00 82.88 95 ILE A CA 1
ATOM 750 C C . ILE A 1 95 ? 4.826 -10.260 -10.412 1.00 82.88 95 ILE A C 1
ATOM 752 O O . ILE A 1 95 ? 4.165 -9.734 -9.508 1.00 82.88 95 ILE A O 1
ATOM 756 N N . GLN A 1 96 ? 5.147 -11.557 -10.397 1.00 73.56 96 GLN A N 1
ATOM 757 C CA . GLN A 1 96 ? 4.802 -12.426 -9.278 1.00 73.56 96 GLN A CA 1
ATOM 758 C C . GLN A 1 96 ? 5.677 -12.087 -8.072 1.00 73.56 96 GLN A C 1
ATOM 760 O O . GLN A 1 96 ? 6.732 -12.663 -7.817 1.00 73.56 96 GLN A O 1
ATOM 765 N N . TYR A 1 97 ? 5.191 -11.157 -7.264 1.00 64.50 97 TYR A N 1
ATOM 766 C CA . TYR A 1 97 ? 5.820 -10.845 -6.000 1.00 64.50 97 TYR A CA 1
ATOM 767 C C . TYR A 1 97 ? 5.282 -11.793 -4.935 1.00 64.50 97 TYR A C 1
ATOM 769 O O . TYR A 1 97 ? 4.156 -11.647 -4.459 1.00 64.50 97 TYR A O 1
ATOM 777 N N . HIS A 1 98 ? 6.062 -12.804 -4.555 1.00 58.78 98 HIS A N 1
ATOM 778 C CA . HIS A 1 98 ? 5.628 -13.675 -3.472 1.00 58.78 98 HIS A CA 1
ATOM 779 C C . HIS A 1 98 ? 5.502 -12.882 -2.162 1.00 58.78 98 HIS A C 1
ATOM 781 O O . HIS A 1 98 ? 6.502 -12.549 -1.516 1.00 58.78 98 HIS A O 1
ATOM 787 N N . ASP A 1 99 ? 4.272 -12.673 -1.717 1.00 54.34 99 ASP A N 1
ATOM 788 C CA . ASP A 1 99 ? 3.970 -12.074 -0.427 1.00 54.34 99 ASP A CA 1
ATOM 789 C C . ASP A 1 99 ? 3.722 -13.138 0.643 1.00 54.34 99 ASP A C 1
ATOM 791 O O . ASP A 1 99 ? 3.020 -14.122 0.427 1.00 54.34 99 ASP A O 1
ATOM 795 N N . VAL A 1 100 ? 4.309 -12.939 1.825 1.00 56.78 100 VAL A N 1
ATOM 796 C CA . VAL A 1 100 ? 3.947 -13.710 3.024 1.00 56.78 100 VAL A CA 1
ATOM 797 C C . VAL A 1 100 ? 2.673 -13.129 3.664 1.00 56.78 100 VAL A C 1
ATOM 799 O O . VAL A 1 100 ? 2.448 -11.917 3.570 1.00 56.78 100 VAL A O 1
ATOM 802 N N . PRO A 1 101 ? 1.837 -13.938 4.339 1.00 58.34 101 PRO A N 1
ATOM 803 C CA . PRO A 1 101 ? 0.610 -13.457 4.978 1.00 58.34 101 PRO A CA 1
ATOM 804 C C . PRO A 1 101 ? 0.880 -12.410 6.071 1.00 58.34 101 PRO A C 1
ATOM 806 O O . PRO A 1 101 ? 1.857 -12.519 6.816 1.00 58.34 101 PRO A O 1
ATOM 809 N N . PHE A 1 102 ? -0.018 -11.42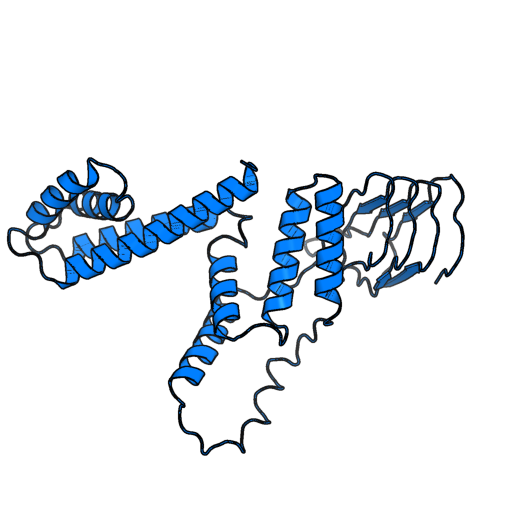7 6.218 1.00 59.91 102 PHE A N 1
ATOM 810 C CA . PHE A 1 102 ? 0.093 -10.334 7.200 1.00 59.91 102 PHE A CA 1
ATOM 811 C C . PHE A 1 102 ? 0.329 -10.819 8.639 1.00 59.91 102 PHE A C 1
ATOM 813 O O . PHE A 1 102 ? 1.249 -10.342 9.294 1.00 59.91 102 PHE A O 1
ATOM 820 N N . TRP A 1 103 ? -0.426 -11.808 9.123 1.00 53.41 103 TRP A N 1
ATOM 821 C CA . TRP A 1 103 ? -0.301 -12.290 10.507 1.00 53.41 103 TRP A CA 1
ATOM 822 C C . TRP A 1 103 ? 1.083 -12.865 10.834 1.00 53.41 103 TRP A C 1
ATOM 824 O O . TRP A 1 103 ? 1.601 -12.668 11.934 1.00 53.41 103 TRP A O 1
ATOM 834 N N . GLN A 1 104 ? 1.730 -13.513 9.860 1.00 63.28 104 GLN A N 1
ATOM 835 C CA . GLN A 1 104 ? 3.107 -13.989 10.016 1.00 63.28 104 GLN A CA 1
ATOM 836 C C . GLN A 1 104 ? 4.120 -12.832 10.003 1.00 63.28 104 GLN A C 1
ATOM 838 O O . GLN A 1 104 ? 5.144 -12.916 10.682 1.00 63.28 104 GLN A O 1
ATOM 843 N N . LYS A 1 105 ? 3.829 -11.750 9.264 1.00 60.84 105 LYS A N 1
ATOM 844 C CA . LYS A 1 105 ? 4.628 -10.511 9.222 1.00 60.84 105 LYS A CA 1
ATOM 845 C C . LYS A 1 105 ? 4.519 -9.733 10.548 1.00 60.84 105 LYS A C 1
ATOM 847 O O . LYS A 1 105 ? 5.543 -9.398 11.138 1.00 60.84 105 LYS A O 1
ATOM 852 N N . PHE A 1 106 ? 3.301 -9.525 11.054 1.00 60.03 106 PHE A N 1
ATOM 853 C CA . PHE A 1 106 ? 3.006 -8.763 12.276 1.00 60.03 106 PHE A CA 1
ATOM 854 C C . PHE A 1 106 ? 3.555 -9.435 13.540 1.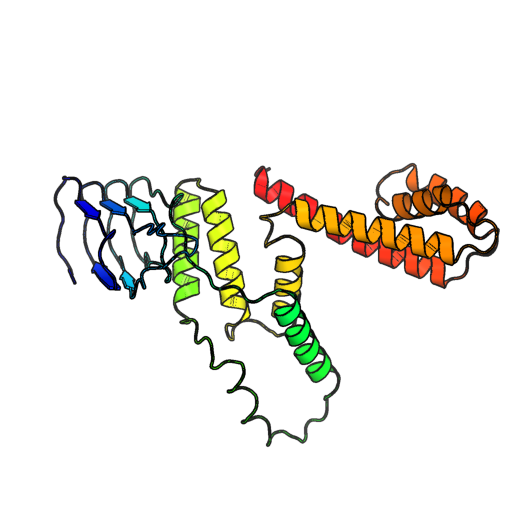00 60.03 106 PHE A C 1
ATOM 856 O O . PHE A 1 106 ? 4.239 -8.794 14.336 1.00 60.03 106 PHE A O 1
ATOM 863 N N . LYS A 1 107 ? 3.360 -10.757 13.686 1.00 64.69 107 LYS A N 1
ATOM 864 C CA . LYS A 1 107 ? 3.888 -11.520 14.832 1.00 64.69 107 LYS A CA 1
ATOM 865 C C . LYS A 1 107 ? 5.413 -11.415 14.945 1.00 64.69 107 LYS A C 1
ATOM 867 O O . LYS A 1 107 ? 5.929 -11.316 16.056 1.00 64.69 107 LYS A O 1
ATOM 872 N N . LYS A 1 108 ? 6.124 -11.424 13.809 1.00 62.59 108 LYS A N 1
ATOM 873 C CA . LYS A 1 108 ? 7.589 -11.295 13.751 1.00 62.59 108 LYS A CA 1
ATOM 874 C C . LYS A 1 108 ? 8.067 -9.877 14.072 1.00 62.59 108 LYS A C 1
ATOM 876 O O . LYS A 1 108 ? 9.000 -9.748 14.857 1.00 62.59 108 LYS A O 1
ATOM 881 N N . ALA A 1 109 ? 7.421 -8.848 13.519 1.00 61.38 109 ALA A N 1
ATOM 882 C CA . ALA A 1 109 ? 7.763 -7.449 13.797 1.00 61.38 109 ALA A CA 1
ATOM 883 C C . ALA A 1 109 ? 7.577 -7.104 15.286 1.00 61.38 109 ALA A C 1
ATOM 885 O O . ALA A 1 109 ? 8.473 -6.548 15.914 1.00 61.38 109 ALA A O 1
ATOM 886 N N . ILE A 1 110 ? 6.461 -7.536 15.882 1.00 62.72 110 ILE A N 1
ATOM 887 C CA . ILE A 1 110 ? 6.201 -7.343 17.314 1.00 62.72 110 ILE A CA 1
ATOM 888 C C . ILE A 1 110 ? 7.171 -8.146 18.184 1.00 62.72 110 ILE A C 1
ATOM 890 O O . ILE A 1 110 ? 7.662 -7.615 19.173 1.00 62.72 110 ILE A O 1
ATOM 894 N N . HIS A 1 111 ? 7.499 -9.395 17.825 1.00 63.06 111 HIS A N 1
ATOM 895 C CA . HIS A 1 111 ? 8.499 -10.170 18.573 1.00 63.06 111 HIS A CA 1
ATOM 896 C C . HIS A 1 111 ? 9.883 -9.510 18.557 1.00 63.06 111 HIS A C 1
ATOM 898 O O . HIS A 1 111 ? 10.550 -9.507 19.588 1.00 63.06 111 HIS A O 1
ATOM 904 N N . GLY A 1 112 ? 10.312 -8.947 17.422 1.00 59.69 112 GLY A N 1
ATOM 905 C CA . GLY A 1 112 ? 11.558 -8.179 17.339 1.00 59.69 112 GLY A CA 1
ATOM 906 C C . GLY A 1 112 ? 11.524 -6.944 18.239 1.00 59.69 112 GLY A C 1
ATOM 907 O O . GLY A 1 112 ? 12.426 -6.750 19.047 1.00 59.69 112 GLY A O 1
ATOM 908 N N . PHE A 1 113 ? 10.432 -6.178 18.179 1.00 56.38 113 PHE A N 1
ATOM 909 C CA . PHE A 1 113 ? 10.247 -4.957 18.965 1.00 56.38 113 PHE A CA 1
ATOM 910 C C . PHE A 1 113 ? 10.188 -5.201 20.481 1.00 56.38 113 PHE A C 1
ATOM 912 O O . PHE A 1 113 ? 10.880 -4.529 21.244 1.00 56.38 113 PHE A O 1
ATOM 919 N N . ILE A 1 114 ? 9.399 -6.186 20.927 1.00 58.91 114 ILE A N 1
ATOM 920 C CA . ILE A 1 114 ? 9.302 -6.555 22.347 1.00 58.91 114 ILE A CA 1
ATOM 921 C C . ILE A 1 114 ? 10.666 -7.034 22.856 1.00 58.91 114 ILE A C 1
ATOM 923 O O . ILE A 1 114 ? 11.074 -6.658 23.950 1.00 58.91 114 ILE A O 1
ATOM 927 N N . ARG A 1 115 ? 11.412 -7.804 22.051 1.00 53.12 115 ARG A N 1
ATOM 928 C CA . ARG A 1 115 ? 12.750 -8.285 22.422 1.00 53.12 115 ARG A CA 1
ATOM 929 C C . ARG A 1 115 ? 13.782 -7.156 22.512 1.00 53.12 115 ARG A C 1
ATOM 931 O O . ARG A 1 115 ? 14.627 -7.209 23.397 1.00 53.12 115 ARG A O 1
ATOM 938 N N . PHE A 1 116 ? 13.689 -6.142 21.651 1.00 49.19 116 PHE A N 1
ATOM 939 C CA . PHE A 1 116 ? 14.570 -4.969 21.674 1.00 49.19 116 PHE A CA 1
ATOM 940 C C . PHE A 1 116 ? 14.313 -4.053 22.875 1.00 49.19 116 PHE A C 1
ATOM 942 O O . PHE A 1 116 ? 15.258 -3.526 23.449 1.00 49.19 116 PHE A O 1
ATOM 949 N N . ARG A 1 117 ? 13.047 -3.871 23.280 1.00 47.62 117 ARG A N 1
ATOM 950 C CA . ARG A 1 117 ? 12.695 -2.961 24.384 1.00 47.62 117 ARG A CA 1
ATOM 951 C C . ARG A 1 117 ? 12.889 -3.584 25.778 1.00 47.62 117 ARG A C 1
ATOM 953 O O . ARG A 1 117 ? 12.948 -2.847 26.752 1.00 47.62 117 ARG A O 1
ATOM 960 N N . PHE A 1 118 ? 12.989 -4.913 25.889 1.00 46.19 118 PHE A N 1
ATOM 961 C CA . PHE A 1 118 ? 13.110 -5.609 27.183 1.00 46.19 118 PHE A CA 1
ATOM 962 C C . PHE A 1 118 ? 14.517 -6.133 27.517 1.00 46.19 118 PHE A C 1
ATOM 964 O O . PHE A 1 118 ? 14.731 -6.624 28.622 1.00 46.19 118 PHE A O 1
ATOM 971 N N . LEU A 1 119 ? 15.483 -6.040 26.598 1.00 43.69 119 LEU A N 1
ATOM 972 C CA . LEU A 1 119 ? 16.865 -6.484 26.822 1.00 43.69 119 LEU A CA 1
ATOM 973 C C . LEU A 1 119 ? 17.848 -5.321 26.675 1.00 43.69 119 LEU A C 1
ATOM 975 O O . LEU A 1 119 ? 18.777 -5.361 25.875 1.00 43.69 119 LEU A O 1
ATOM 979 N N . GLU A 1 120 ? 17.673 -4.294 27.499 1.00 44.31 120 GLU A N 1
ATOM 980 C CA . GLU A 1 120 ? 18.730 -3.325 27.776 1.00 44.31 120 GLU A CA 1
ATOM 981 C C . GLU A 1 120 ? 19.643 -3.913 28.866 1.00 44.31 120 GLU A C 1
ATOM 983 O O . GLU A 1 120 ? 19.568 -3.577 30.044 1.00 44.31 120 GLU A O 1
ATOM 988 N N . ASN A 1 121 ? 20.460 -4.901 28.487 1.00 40.59 121 ASN A N 1
ATOM 989 C CA . ASN A 1 121 ? 21.517 -5.430 29.347 1.00 40.59 121 ASN A CA 1
ATOM 990 C C . ASN A 1 121 ? 22.809 -5.576 28.516 1.00 40.59 121 ASN A C 1
ATOM 992 O O . ASN A 1 121 ? 22.921 -6.499 27.706 1.00 40.59 121 ASN A O 1
ATOM 996 N N . PRO A 1 122 ? 23.798 -4.672 28.664 1.00 44.00 122 PRO A N 1
ATOM 997 C CA . PRO A 1 122 ? 24.898 -4.503 27.706 1.00 44.00 122 PRO A CA 1
ATOM 998 C C . PRO A 1 122 ? 26.015 -5.562 27.805 1.00 44.00 122 PRO A C 1
ATOM 1000 O O . PRO A 1 122 ? 27.117 -5.346 27.308 1.00 44.00 122 PRO A O 1
ATOM 1003 N N . ARG A 1 123 ? 25.780 -6.717 28.445 1.00 41.38 123 ARG A N 1
ATOM 1004 C CA . ARG A 1 123 ? 26.836 -7.710 28.744 1.00 41.38 123 ARG A CA 1
ATOM 1005 C C . ARG A 1 123 ? 26.712 -9.063 28.047 1.00 41.38 123 ARG A C 1
ATOM 1007 O O . ARG A 1 123 ? 27.511 -9.951 28.324 1.00 41.38 123 ARG A O 1
ATOM 1014 N N . GLN A 1 124 ? 25.787 -9.228 27.103 1.00 45.19 124 GLN A N 1
ATOM 1015 C CA . GLN A 1 124 ? 25.606 -10.502 26.389 1.00 45.19 124 GLN A CA 1
ATOM 1016 C C . GLN A 1 124 ? 25.928 -10.430 24.889 1.00 45.19 124 GLN A C 1
ATOM 1018 O O . GLN A 1 124 ? 25.375 -11.158 24.069 1.00 45.19 124 GLN A O 1
ATOM 1023 N N . SER A 1 125 ? 26.909 -9.602 24.533 1.00 40.16 125 SER A N 1
ATOM 1024 C CA . SER A 1 125 ? 27.490 -9.435 23.194 1.00 40.16 125 SER A CA 1
ATOM 1025 C C . SER A 1 125 ? 28.406 -10.596 22.762 1.00 40.16 125 SER A C 1
ATOM 1027 O O . SER A 1 125 ? 29.468 -10.390 22.177 1.00 40.16 125 SER A O 1
ATOM 1029 N N . ARG A 1 126 ? 28.011 -11.851 23.028 1.00 35.84 126 ARG A N 1
ATOM 1030 C CA . ARG A 1 126 ? 28.740 -13.037 22.526 1.00 35.84 126 ARG A CA 1
ATOM 1031 C C . ARG A 1 126 ? 27.886 -14.192 22.007 1.00 35.84 126 ARG A C 1
ATOM 1033 O O . ARG A 1 126 ? 28.447 -15.120 21.436 1.00 35.84 126 ARG A O 1
ATOM 1040 N N . CYS A 1 127 ? 26.557 -14.116 22.098 1.00 34.94 127 CYS A N 1
ATOM 1041 C CA . CYS A 1 127 ? 25.665 -15.185 21.621 1.00 34.94 127 CYS A CA 1
ATOM 1042 C C . CYS A 1 127 ? 24.688 -14.740 20.514 1.00 34.94 127 CYS A C 1
ATOM 1044 O O . CYS A 1 127 ? 23.645 -15.360 20.324 1.00 34.94 127 CYS A O 1
ATOM 1046 N N . GLU A 1 128 ? 25.013 -13.692 19.750 1.00 40.09 128 GLU A N 1
ATOM 1047 C CA . GLU A 1 128 ? 24.145 -13.173 18.675 1.00 40.09 128 GLU A CA 1
ATOM 1048 C C . GLU A 1 128 ? 24.452 -13.703 17.260 1.00 40.09 128 GLU A C 1
ATOM 1050 O O . GLU A 1 128 ? 23.842 -13.268 16.284 1.00 40.09 128 GLU A O 1
ATOM 1055 N N . ALA A 1 129 ? 25.338 -14.689 17.100 1.00 39.78 129 ALA A N 1
ATOM 1056 C CA . ALA A 1 129 ? 25.716 -15.160 15.762 1.00 39.78 129 ALA A CA 1
ATOM 1057 C C . ALA A 1 129 ? 24.766 -16.211 15.144 1.00 39.78 129 ALA A C 1
ATOM 1059 O O . ALA A 1 129 ? 24.783 -16.407 13.929 1.00 39.78 129 ALA A O 1
ATOM 1060 N N . HIS A 1 130 ? 23.907 -16.880 15.925 1.00 37.56 130 HIS A N 1
ATOM 1061 C CA . HIS A 1 130 ? 23.222 -18.090 15.435 1.00 37.56 130 HIS A CA 1
ATOM 1062 C C . HIS A 1 130 ? 21.742 -17.952 15.059 1.00 37.56 130 HIS A C 1
ATOM 1064 O O . HIS A 1 130 ? 21.229 -18.837 14.375 1.00 37.56 130 HIS A O 1
ATOM 1070 N N . PHE A 1 131 ? 21.053 -16.854 15.400 1.00 36.44 131 PHE A N 1
ATOM 1071 C CA . PHE A 1 131 ? 19.608 -16.730 15.120 1.00 36.44 131 PHE A CA 1
ATOM 1072 C C . PHE A 1 131 ? 19.231 -15.788 13.961 1.00 36.44 131 PHE A C 1
ATOM 1074 O O . PHE A 1 131 ? 18.144 -15.918 13.398 1.00 36.44 131 PHE A O 1
ATOM 1081 N N . LYS A 1 132 ? 20.149 -14.919 13.507 1.00 40.06 132 LYS A N 1
ATOM 1082 C CA . LYS A 1 132 ? 19.998 -14.164 12.245 1.00 40.06 132 LYS A CA 1
ATOM 1083 C C . LYS A 1 132 ? 20.024 -15.026 10.962 1.00 40.06 132 LYS A C 1
ATOM 1085 O O . LYS A 1 132 ? 19.294 -14.684 10.028 1.00 40.06 132 LYS A O 1
ATOM 1090 N N . PRO A 1 133 ? 20.766 -16.151 10.846 1.00 35.44 133 PRO A N 1
ATOM 1091 C CA . PRO A 1 133 ? 20.881 -16.835 9.566 1.00 35.44 133 PRO A CA 1
ATOM 1092 C C . PRO A 1 133 ? 19.689 -17.742 9.244 1.00 35.44 133 PRO A C 1
ATOM 1094 O O . PRO A 1 133 ? 19.493 -18.029 8.077 1.00 35.44 133 PRO A O 1
ATOM 1097 N N . ALA A 1 134 ? 18.858 -18.187 10.191 1.00 36.84 134 ALA A N 1
ATOM 1098 C CA . ALA A 1 134 ? 17.772 -19.123 9.858 1.00 36.84 134 ALA A CA 1
ATOM 1099 C C . ALA A 1 134 ? 16.543 -18.441 9.222 1.00 36.84 134 ALA A C 1
ATOM 1101 O O . ALA A 1 134 ? 15.865 -19.037 8.385 1.00 36.84 134 ALA A O 1
ATOM 1102 N N . ILE A 1 135 ? 16.267 -17.182 9.582 1.00 44.41 135 ILE A N 1
ATOM 1103 C CA . ILE A 1 135 ? 15.029 -16.484 9.192 1.00 44.41 135 ILE A CA 1
ATOM 1104 C C . ILE A 1 135 ? 15.261 -15.530 8.007 1.00 44.41 135 ILE A C 1
ATOM 1106 O O . ILE A 1 135 ? 14.369 -15.391 7.171 1.00 44.41 135 ILE A O 1
ATOM 1110 N N . CYS A 1 136 ? 16.473 -14.983 7.847 1.00 40.56 136 CYS A N 1
ATOM 1111 C CA . CYS A 1 136 ? 16.863 -14.213 6.657 1.00 40.56 136 CYS A CA 1
ATOM 1112 C C . CYS A 1 136 ? 17.354 -15.084 5.477 1.00 40.56 136 CYS A C 1
ATOM 1114 O O . CYS A 1 136 ? 17.424 -14.595 4.353 1.00 40.56 136 CYS A O 1
ATOM 1116 N N . ARG A 1 137 ? 17.671 -16.382 5.665 1.00 34.25 137 ARG A N 1
ATOM 1117 C CA . ARG A 1 137 ? 18.240 -17.228 4.584 1.00 34.25 137 ARG A CA 1
ATOM 1118 C C . ARG A 1 137 ? 17.261 -17.779 3.548 1.00 34.25 137 ARG A C 1
ATOM 1120 O O . ARG A 1 137 ? 17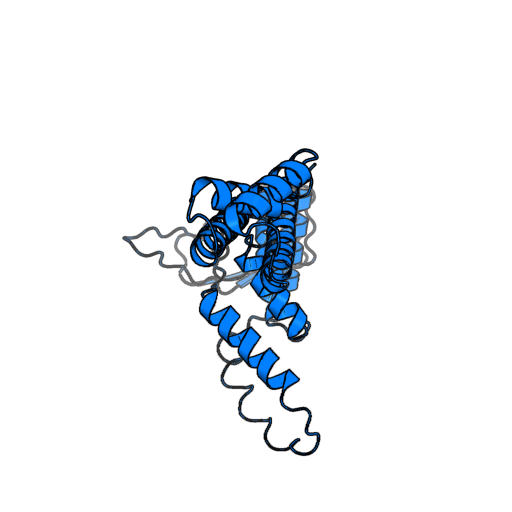.739 -18.315 2.556 1.00 34.25 137 ARG A O 1
ATOM 1127 N N . ARG A 1 138 ? 15.934 -17.670 3.699 1.00 38.03 138 ARG A N 1
ATOM 1128 C CA . ARG A 1 138 ? 15.009 -18.225 2.679 1.00 38.03 138 ARG A CA 1
ATOM 1129 C C . ARG A 1 138 ? 14.514 -17.256 1.610 1.00 38.03 138 ARG A C 1
ATOM 1131 O O . ARG A 1 138 ? 13.850 -17.706 0.687 1.00 38.03 138 ARG A O 1
ATOM 1138 N N . ARG A 1 139 ? 14.901 -15.982 1.657 1.00 45.97 139 ARG A N 1
ATOM 1139 C CA . ARG A 1 139 ? 14.831 -15.075 0.503 1.00 45.97 139 ARG A CA 1
ATOM 1140 C C . ARG A 1 139 ? 15.953 -14.054 0.613 1.00 45.97 139 ARG A C 1
ATOM 1142 O O . ARG A 1 139 ? 15.751 -12.968 1.140 1.00 45.97 139 ARG A O 1
ATOM 1149 N N . ARG A 1 140 ? 17.134 -14.394 0.086 1.00 41.97 140 ARG A N 1
ATOM 1150 C CA . ARG A 1 140 ? 17.980 -13.361 -0.520 1.00 41.97 140 ARG A CA 1
ATOM 1151 C C . ARG A 1 140 ? 17.183 -12.846 -1.710 1.00 41.97 140 ARG A C 1
ATOM 1153 O O . ARG A 1 140 ? 17.194 -13.458 -2.770 1.00 41.97 140 ARG A O 1
ATOM 1160 N N . ARG A 1 141 ? 16.358 -11.835 -1.470 1.00 55.66 141 ARG A N 1
ATOM 1161 C CA . ARG A 1 141 ? 15.839 -11.018 -2.552 1.00 55.66 141 ARG A CA 1
ATOM 1162 C C . ARG A 1 141 ? 17.020 -10.141 -2.952 1.00 55.66 141 ARG A C 1
ATOM 1164 O O . ARG A 1 141 ? 17.671 -9.577 -2.071 1.00 55.66 141 ARG A O 1
ATOM 1171 N N . ASP A 1 142 ? 17.402 -10.197 -4.221 1.00 62.06 142 ASP A N 1
ATOM 1172 C CA . ASP A 1 142 ? 18.612 -9.530 -4.681 1.00 62.06 142 ASP A CA 1
ATOM 1173 C C . ASP A 1 142 ? 18.493 -8.030 -4.362 1.00 62.06 142 ASP A C 1
ATOM 1175 O O . ASP A 1 142 ? 17.481 -7.424 -4.713 1.00 62.06 142 ASP A O 1
ATOM 1179 N N . PRO A 1 143 ? 19.493 -7.399 -3.711 1.00 64.31 143 PRO A N 1
ATOM 1180 C CA . PRO A 1 143 ? 19.441 -5.974 -3.351 1.00 64.31 143 PRO A CA 1
ATOM 1181 C C . PRO A 1 143 ? 19.346 -5.047 -4.580 1.00 64.31 143 PRO A C 1
ATOM 1183 O O . PRO A 1 143 ? 19.253 -3.830 -4.457 1.00 64.31 143 PRO A O 1
ATOM 1186 N N . THR A 1 144 ? 19.388 -5.623 -5.780 1.00 74.38 144 THR A N 1
ATOM 1187 C CA . THR A 1 144 ? 19.261 -4.955 -7.069 1.00 74.38 144 THR A CA 1
ATOM 1188 C C . THR A 1 144 ? 17.810 -4.814 -7.540 1.00 74.38 144 THR A C 1
ATOM 1190 O O . THR A 1 144 ? 17.581 -4.064 -8.486 1.00 74.38 144 THR A O 1
ATOM 1193 N N . GLU A 1 145 ? 16.826 -5.464 -6.905 1.00 81.06 145 GLU A N 1
ATOM 1194 C CA . GLU A 1 145 ? 15.423 -5.435 -7.350 1.00 81.06 145 GLU A CA 1
ATOM 1195 C C . GLU A 1 145 ? 14.725 -4.095 -7.044 1.00 81.06 145 GLU A C 1
ATOM 1197 O O . GLU A 1 145 ? 14.046 -3.554 -7.919 1.00 81.06 145 GLU A O 1
ATOM 1202 N N . ALA A 1 146 ? 14.930 -3.498 -5.862 1.00 84.00 146 ALA A N 1
ATOM 1203 C CA . ALA A 1 146 ? 14.364 -2.186 -5.519 1.00 84.00 146 ALA A CA 1
ATOM 1204 C C . ALA A 1 146 ? 14.714 -1.076 -6.539 1.00 84.00 146 ALA A C 1
ATOM 1206 O O . ALA A 1 146 ? 13.800 -0.377 -6.986 1.00 84.00 146 ALA A O 1
ATOM 1207 N N . PRO A 1 147 ? 15.979 -0.915 -6.986 1.00 88.12 147 PRO A N 1
ATOM 1208 C CA . PRO A 1 147 ? 16.316 0.004 -8.076 1.00 88.12 147 PRO A CA 1
ATOM 1209 C C . PRO A 1 147 ? 15.589 -0.279 -9.401 1.00 88.12 147 PRO A C 1
ATOM 1211 O O . PRO A 1 147 ? 15.207 0.664 -10.094 1.00 88.12 147 PRO A O 1
ATOM 1214 N N . LYS A 1 148 ? 15.368 -1.553 -9.761 1.00 90.31 148 LYS A N 1
ATOM 1215 C CA . LYS A 1 148 ? 14.620 -1.923 -10.980 1.00 90.31 148 LYS A CA 1
ATOM 1216 C C . LYS A 1 148 ? 13.148 -1.523 -10.869 1.00 90.31 148 LYS A C 1
ATOM 1218 O O . LYS A 1 148 ? 12.595 -0.943 -11.801 1.00 90.31 148 LYS A O 1
ATOM 1223 N N . LEU A 1 149 ? 12.532 -1.764 -9.709 1.00 90.44 149 LEU A N 1
ATOM 1224 C CA . LEU A 1 149 ? 11.151 -1.364 -9.418 1.00 90.44 149 LEU A CA 1
ATOM 1225 C C . LEU A 1 149 ? 10.976 0.156 -9.431 1.00 90.44 149 LEU A C 1
ATOM 1227 O O . LEU A 1 149 ? 9.990 0.649 -9.976 1.00 90.44 149 LEU A O 1
ATOM 1231 N N . ARG A 1 150 ? 11.951 0.904 -8.901 1.00 91.25 150 ARG A N 1
ATOM 1232 C CA . ARG A 1 150 ? 11.956 2.370 -8.986 1.00 91.25 150 ARG A CA 1
ATOM 1233 C C . ARG A 1 150 ? 11.962 2.843 -10.435 1.00 91.25 150 ARG A C 1
ATOM 1235 O O . ARG A 1 150 ? 11.188 3.726 -10.786 1.00 91.25 150 ARG A O 1
ATOM 1242 N N . ARG A 1 151 ? 12.772 2.217 -11.291 1.00 93.06 151 ARG A N 1
ATOM 1243 C CA . ARG A 1 151 ? 12.812 2.573 -12.711 1.00 93.06 151 ARG A CA 1
ATOM 1244 C C . ARG A 1 151 ? 11.503 2.252 -13.436 1.00 93.06 151 ARG A C 1
ATOM 1246 O O . ARG A 1 151 ? 11.035 3.064 -14.224 1.00 93.06 151 ARG A O 1
ATOM 1253 N N . LEU A 1 152 ? 10.887 1.104 -13.152 1.00 92.25 152 LEU A N 1
ATOM 1254 C CA . LEU A 1 152 ? 9.560 0.763 -13.682 1.00 92.25 152 LEU A CA 1
ATOM 1255 C C . LEU A 1 152 ? 8.491 1.766 -13.243 1.00 92.25 152 LEU A C 1
ATOM 1257 O O . LEU A 1 152 ? 7.658 2.165 -14.052 1.00 92.25 152 LEU A O 1
ATOM 1261 N N . LYS A 1 153 ? 8.541 2.206 -11.982 1.00 93.00 153 LYS A N 1
ATOM 1262 C CA . LYS A 1 153 ? 7.671 3.263 -11.465 1.00 93.00 153 LYS A CA 1
ATOM 1263 C C . LYS A 1 153 ? 7.866 4.573 -12.237 1.00 93.00 153 LYS A C 1
ATOM 1265 O O . LYS A 1 153 ? 6.879 5.142 -12.683 1.00 93.00 153 LYS A O 1
ATOM 1270 N N . GLU A 1 154 ? 9.106 5.024 -12.432 1.00 93.56 154 GLU A N 1
ATOM 1271 C CA . GLU A 1 154 ? 9.404 6.238 -13.211 1.00 93.56 154 GLU A CA 1
ATOM 1272 C C . GLU A 1 154 ? 8.861 6.146 -14.643 1.00 93.56 154 GLU A C 1
ATOM 1274 O O . GLU A 1 154 ? 8.258 7.096 -15.136 1.00 93.56 154 GLU A O 1
ATOM 1279 N N . LEU A 1 155 ? 9.035 4.996 -15.305 1.00 92.31 155 LEU A N 1
ATOM 1280 C CA . LEU A 1 155 ? 8.506 4.764 -16.651 1.00 92.31 155 LEU A CA 1
ATOM 1281 C C . LEU A 1 155 ? 6.970 4.768 -16.667 1.00 92.31 155 LEU A C 1
ATOM 1283 O O . LEU A 1 155 ? 6.373 5.345 -17.572 1.00 92.31 155 LEU A O 1
ATOM 1287 N N . ALA A 1 156 ? 6.314 4.175 -15.669 1.00 91.12 156 ALA A N 1
ATOM 1288 C CA . ALA A 1 156 ? 4.856 4.211 -15.554 1.00 91.12 156 ALA A CA 1
ATOM 1289 C C . ALA A 1 156 ? 4.331 5.643 -15.323 1.00 91.12 156 ALA A C 1
ATOM 1291 O O . ALA A 1 156 ? 3.383 6.070 -15.982 1.00 91.12 156 ALA A O 1
ATOM 1292 N N . GLU A 1 157 ? 4.990 6.423 -14.459 1.00 91.19 157 GLU A N 1
ATOM 1293 C CA . GLU A 1 157 ? 4.652 7.831 -14.209 1.00 91.19 157 GLU A CA 1
ATOM 1294 C C . GLU A 1 157 ? 4.832 8.699 -15.462 1.00 91.19 157 GLU A C 1
ATOM 1296 O O . GLU A 1 157 ? 3.961 9.520 -15.766 1.00 91.19 157 GLU A O 1
ATOM 1301 N N . GLN A 1 158 ? 5.914 8.487 -16.224 1.00 90.19 158 GLN A N 1
ATOM 1302 C CA . GLN A 1 158 ? 6.149 9.157 -17.510 1.00 90.19 158 GLN A CA 1
ATOM 1303 C C . GLN A 1 158 ? 5.024 8.881 -18.518 1.00 90.19 158 GLN A C 1
ATOM 1305 O O . GLN A 1 158 ? 4.604 9.796 -19.226 1.00 90.19 158 GLN A O 1
ATOM 1310 N N . ASN A 1 159 ? 4.484 7.658 -18.533 1.00 88.81 159 ASN A N 1
ATOM 1311 C CA . ASN A 1 159 ? 3.374 7.268 -19.411 1.00 88.81 159 ASN A CA 1
ATOM 1312 C C . ASN A 1 159 ? 1.985 7.589 -18.854 1.00 88.81 159 ASN A C 1
ATOM 1314 O O . ASN A 1 159 ? 0.984 7.271 -19.488 1.00 88.81 159 ASN A O 1
ATOM 1318 N N . ARG A 1 160 ? 1.900 8.251 -17.692 1.00 88.50 160 ARG A N 1
ATOM 1319 C CA . ARG A 1 160 ? 0.636 8.552 -16.998 1.00 88.50 160 ARG A CA 1
ATOM 1320 C C . ARG A 1 160 ? -0.178 7.302 -16.622 1.00 88.50 160 ARG A C 1
ATOM 1322 O O . ARG A 1 160 ? -1.362 7.432 -16.314 1.00 88.50 160 ARG A O 1
ATOM 1329 N N . ASP A 1 161 ? 0.449 6.126 -16.569 1.00 88.38 161 ASP A N 1
ATOM 1330 C CA . ASP A 1 161 ? -0.160 4.905 -16.035 1.00 88.38 161 ASP A CA 1
ATOM 1331 C C . ASP A 1 161 ? -0.005 4.888 -14.510 1.00 88.38 161 ASP A C 1
ATOM 1333 O O . ASP A 1 161 ? 0.971 4.400 -13.928 1.00 88.38 161 ASP A O 1
ATOM 1337 N N . HIS A 1 162 ? -0.980 5.511 -13.855 1.00 86.44 162 HIS A N 1
ATOM 1338 C CA . HIS A 1 162 ? -0.962 5.724 -12.414 1.00 86.44 162 HIS A CA 1
ATOM 1339 C C . HIS A 1 162 ? -1.147 4.429 -11.616 1.00 86.44 162 HIS A C 1
ATOM 1341 O O . HIS A 1 162 ? -0.510 4.238 -10.576 1.00 86.44 162 HIS A O 1
ATOM 1347 N N . ASP A 1 163 ? -1.975 3.513 -12.114 1.00 86.81 163 ASP A N 1
ATOM 1348 C CA . ASP A 1 163 ? -2.238 2.242 -11.442 1.00 86.81 163 ASP A CA 1
ATOM 1349 C C . ASP A 1 163 ? -0.991 1.349 -11.465 1.00 86.81 163 ASP A C 1
ATOM 1351 O O . ASP A 1 163 ? -0.635 0.751 -10.441 1.00 86.81 163 ASP A O 1
ATOM 1355 N N . ALA A 1 164 ? -0.270 1.299 -12.592 1.00 87.81 164 ALA A N 1
ATOM 1356 C CA . ALA A 1 164 ? 1.013 0.607 -12.670 1.00 87.81 164 ALA A CA 1
ATOM 1357 C C . ALA A 1 164 ? 2.071 1.260 -11.764 1.00 87.81 164 ALA A C 1
ATOM 1359 O O . ALA A 1 164 ? 2.762 0.552 -11.024 1.00 87.81 164 ALA A O 1
ATOM 1360 N N . ALA A 1 165 ? 2.154 2.594 -11.729 1.00 90.50 165 ALA A N 1
ATOM 1361 C CA . ALA A 1 165 ? 3.078 3.309 -10.847 1.00 90.50 165 ALA A CA 1
ATOM 1362 C C . ALA A 1 165 ? 2.824 3.000 -9.359 1.00 90.50 165 ALA A C 1
ATOM 1364 O O . ALA A 1 165 ? 3.760 2.688 -8.613 1.00 90.50 165 ALA A O 1
ATOM 1365 N N . LEU A 1 166 ? 1.558 3.007 -8.922 1.00 89.00 166 LEU A N 1
ATOM 1366 C CA . LEU A 1 166 ? 1.176 2.692 -7.543 1.00 89.00 166 LEU A CA 1
ATOM 1367 C C . LEU A 1 166 ? 1.438 1.216 -7.197 1.00 89.00 166 LEU A C 1
ATOM 1369 O O . LEU A 1 166 ? 1.808 0.888 -6.063 1.00 89.00 166 LEU A O 1
ATOM 1373 N N . ARG A 1 167 ? 1.286 0.312 -8.174 1.00 88.88 167 ARG A N 1
ATOM 1374 C CA . ARG A 1 167 ? 1.668 -1.104 -8.050 1.00 88.88 167 ARG A CA 1
ATOM 1375 C C . ARG A 1 167 ? 3.169 -1.272 -7.848 1.00 88.88 167 ARG A C 1
ATOM 1377 O O . ARG A 1 167 ? 3.564 -1.923 -6.878 1.00 88.88 167 ARG A O 1
ATOM 1384 N N . PHE A 1 168 ? 3.994 -0.667 -8.700 1.00 90.38 168 PHE A N 1
ATOM 1385 C CA . PHE A 1 168 ? 5.452 -0.757 -8.590 1.00 90.38 168 PHE A CA 1
ATOM 1386 C C . PHE A 1 168 ? 5.978 -0.101 -7.312 1.00 90.38 168 PHE A C 1
ATOM 1388 O O . PHE A 1 168 ? 6.864 -0.660 -6.669 1.00 90.38 168 PHE A O 1
ATOM 1395 N N . PHE A 1 169 ? 5.372 1.004 -6.869 1.00 89.25 169 PHE A N 1
ATOM 1396 C CA . PHE A 1 169 ? 5.693 1.618 -5.581 1.00 89.25 169 PHE A CA 1
ATOM 1397 C C . PHE A 1 169 ? 5.430 0.674 -4.398 1.00 89.25 169 PHE A C 1
ATOM 1399 O O . PHE A 1 169 ? 6.286 0.510 -3.530 1.00 89.25 169 PHE A O 1
ATOM 1406 N N . ALA A 1 170 ? 4.272 0.007 -4.363 1.00 87.88 170 ALA A N 1
ATOM 1407 C CA . ALA A 1 170 ? 3.974 -0.951 -3.298 1.00 87.88 170 ALA A CA 1
ATOM 1408 C C . ALA A 1 170 ? 4.956 -2.135 -3.296 1.00 87.88 170 ALA A C 1
ATOM 1410 O O . ALA A 1 170 ? 5.368 -2.595 -2.230 1.00 87.88 170 ALA A O 1
ATOM 1411 N N . MET A 1 171 ? 5.364 -2.613 -4.477 1.00 85.94 171 MET A N 1
ATOM 1412 C CA . MET A 1 171 ? 6.394 -3.650 -4.599 1.00 85.94 171 MET A CA 1
ATOM 1413 C C . MET A 1 171 ? 7.757 -3.157 -4.095 1.00 85.94 171 MET A C 1
ATOM 1415 O O . MET A 1 171 ? 8.410 -3.883 -3.347 1.00 85.94 171 MET A O 1
ATOM 1419 N N . GLU A 1 172 ? 8.161 -1.926 -4.437 1.00 87.62 172 GLU A N 1
ATOM 1420 C CA . GLU A 1 172 ? 9.413 -1.310 -3.966 1.00 87.62 172 GLU A CA 1
ATOM 1421 C C . GLU A 1 172 ? 9.443 -1.251 -2.431 1.00 87.62 172 GLU A C 1
ATOM 1423 O O . GLU A 1 172 ? 10.412 -1.687 -1.811 1.00 87.62 172 GLU A O 1
ATOM 1428 N N . GLN A 1 173 ? 8.363 -0.788 -1.794 1.00 84.81 173 GLN A N 1
ATOM 1429 C CA . GLN A 1 173 ? 8.308 -0.682 -0.332 1.00 84.81 173 GLN A CA 1
ATOM 1430 C C . GLN A 1 173 ? 8.304 -2.050 0.364 1.00 84.81 173 GLN A C 1
ATOM 1432 O O . GLN A 1 173 ? 8.897 -2.216 1.432 1.00 84.81 173 GLN A O 1
ATOM 1437 N N . ARG A 1 174 ? 7.686 -3.070 -0.244 1.00 80.88 174 ARG A N 1
ATOM 1438 C CA . ARG A 1 174 ? 7.767 -4.450 0.264 1.00 80.88 174 ARG A CA 1
ATOM 1439 C C . ARG A 1 174 ? 9.164 -5.047 0.141 1.00 80.88 174 ARG A C 1
ATOM 1441 O O . ARG A 1 174 ? 9.480 -5.959 0.911 1.00 80.88 174 ARG A O 1
ATOM 1448 N N . ASP A 1 175 ? 9.958 -4.576 -0.816 1.00 79.56 175 ASP A N 1
ATOM 1449 C CA . ASP A 1 175 ? 11.349 -4.988 -0.984 1.00 79.56 175 ASP A CA 1
ATOM 1450 C C . ASP A 1 175 ? 12.228 -4.378 0.104 1.00 79.56 175 ASP A C 1
ATOM 1452 O O . ASP A 1 175 ? 12.889 -5.092 0.862 1.00 79.56 175 ASP A O 1
ATOM 1456 N N . LYS A 1 176 ? 12.128 -3.055 0.258 1.00 78.31 176 LYS A N 1
ATOM 1457 C CA . LYS A 1 176 ? 12.929 -2.296 1.217 1.00 78.31 176 LYS A CA 1
ATOM 1458 C C . LYS A 1 176 ? 12.714 -2.720 2.666 1.00 78.31 176 LYS A C 1
ATOM 1460 O O . LYS A 1 176 ? 13.678 -2.738 3.425 1.00 78.31 176 LYS A O 1
ATOM 1465 N N . ARG A 1 177 ? 11.505 -3.162 3.031 1.00 73.31 177 ARG A N 1
ATOM 1466 C CA . ARG A 1 177 ? 11.167 -3.647 4.383 1.00 73.31 177 ARG A CA 1
ATOM 1467 C C . ARG A 1 177 ? 12.141 -4.698 4.937 1.00 73.31 177 ARG A C 1
ATOM 1469 O O . ARG A 1 177 ? 12.329 -4.778 6.142 1.00 73.31 177 ARG A O 1
ATOM 1476 N N . TRP A 1 178 ? 12.702 -5.551 4.078 1.00 64.50 178 TRP A N 1
ATOM 1477 C CA . TRP A 1 178 ? 13.622 -6.622 4.493 1.00 64.50 178 TRP A CA 1
ATOM 1478 C C . TRP A 1 178 ? 15.076 -6.354 4.105 1.00 64.50 178 TRP A C 1
ATOM 1480 O O . TRP A 1 178 ? 15.950 -7.177 4.385 1.00 64.50 178 TRP A O 1
ATOM 1490 N N . SER A 1 179 ? 15.332 -5.220 3.456 1.00 64.31 179 SER A N 1
ATOM 1491 C CA . SER A 1 179 ? 16.683 -4.726 3.229 1.00 64.31 179 SER A CA 1
ATOM 1492 C C . SER A 1 179 ? 17.257 -4.178 4.541 1.00 64.31 179 SER A C 1
ATOM 1494 O O . SER A 1 179 ? 16.516 -3.745 5.422 1.00 64.31 179 SER A O 1
ATOM 1496 N N . MET A 1 180 ? 18.585 -4.182 4.683 1.00 57.59 180 MET A N 1
ATOM 1497 C CA . MET A 1 180 ? 19.265 -3.650 5.875 1.00 57.59 180 MET A CA 1
ATOM 1498 C C . MET A 1 180 ? 19.106 -2.124 6.047 1.00 57.59 180 MET A C 1
ATOM 1500 O O . MET A 1 180 ? 19.642 -1.570 7.000 1.00 57.59 180 MET A O 1
ATOM 1504 N N . GLU A 1 181 ? 18.396 -1.447 5.137 1.00 62.09 181 GLU A N 1
ATOM 1505 C CA . GLU A 1 181 ? 18.191 0.005 5.150 1.00 62.09 181 GLU A CA 1
ATOM 1506 C C . GLU A 1 181 ? 17.139 0.457 6.176 1.00 62.09 181 GLU A C 1
ATOM 1508 O O . GLU A 1 181 ? 17.174 1.604 6.617 1.00 62.09 181 GLU A O 1
ATOM 1513 N N . TYR A 1 182 ? 16.214 -0.422 6.577 1.00 63.78 182 TYR A N 1
ATOM 1514 C CA . TYR A 1 182 ? 15.127 -0.073 7.492 1.00 63.78 182 TYR A CA 1
ATOM 1515 C C . TYR A 1 182 ? 15.439 -0.453 8.940 1.00 63.78 182 TYR A C 1
ATOM 1517 O O . TYR A 1 182 ? 15.824 -1.581 9.243 1.00 63.78 182 TYR A O 1
ATOM 1525 N N . SER A 1 183 ? 15.179 0.479 9.861 1.00 71.75 183 SER A N 1
ATOM 1526 C CA . SER A 1 183 ? 15.110 0.160 11.291 1.00 71.75 183 SER A CA 1
ATOM 1527 C C . SER A 1 183 ? 13.885 -0.713 11.606 1.00 71.75 183 SER A C 1
ATOM 1529 O O . SER A 1 183 ? 12.868 -0.678 10.901 1.00 71.75 183 SER A O 1
ATOM 1531 N N . ASP A 1 184 ? 13.944 -1.471 12.702 1.00 72.00 184 ASP A N 1
ATOM 1532 C CA . ASP A 1 184 ? 12.858 -2.375 13.113 1.00 72.00 184 ASP A CA 1
ATOM 1533 C C . ASP A 1 184 ? 11.519 -1.640 13.323 1.00 72.00 184 ASP A C 1
ATOM 1535 O O . ASP A 1 184 ? 10.451 -2.166 12.997 1.00 72.00 184 ASP A O 1
ATOM 1539 N N . TRP A 1 185 ? 11.558 -0.392 13.811 1.00 70.75 185 TRP A N 1
ATOM 1540 C CA . TRP A 1 185 ? 10.363 0.440 13.983 1.00 70.75 185 TRP A CA 1
ATOM 1541 C C . TRP A 1 185 ? 9.742 0.859 12.647 1.00 70.75 185 TRP A C 1
ATOM 1543 O O . TRP A 1 185 ? 8.531 0.726 12.462 1.00 70.75 185 TRP A O 1
ATOM 1553 N N . GLN A 1 186 ? 10.563 1.310 11.694 1.00 75.06 186 GLN A N 1
ATOM 1554 C CA . GLN A 1 186 ? 10.087 1.680 10.358 1.00 75.06 186 GLN A CA 1
ATOM 1555 C C . GLN A 1 186 ? 9.488 0.464 9.639 1.00 75.06 186 GLN A C 1
ATOM 1557 O O . GLN A 1 186 ? 8.421 0.566 9.040 1.00 75.06 186 GLN A O 1
ATOM 1562 N N . SER A 1 187 ? 10.101 -0.713 9.790 1.00 72.31 187 SER A N 1
ATOM 1563 C CA . SER A 1 187 ? 9.562 -1.968 9.254 1.00 72.31 187 SER A CA 1
ATOM 1564 C C . SER A 1 187 ? 8.201 -2.333 9.859 1.00 72.31 187 SER A C 1
ATOM 1566 O O . SER A 1 187 ? 7.321 -2.826 9.152 1.00 72.31 187 SER A O 1
ATOM 1568 N N . CYS A 1 188 ? 8.003 -2.088 11.159 1.00 77.00 188 CYS A N 1
ATOM 1569 C CA . CYS A 1 188 ? 6.721 -2.308 11.832 1.00 77.00 188 CYS A CA 1
ATOM 1570 C C . CYS A 1 188 ? 5.627 -1.379 11.283 1.00 77.00 188 CYS A C 1
ATOM 1572 O O . CYS A 1 188 ? 4.545 -1.850 10.919 1.00 77.00 188 CYS A O 1
ATOM 1574 N N . LEU A 1 189 ? 5.927 -0.082 11.158 1.00 80.31 189 LEU A N 1
ATOM 1575 C CA . LEU A 1 189 ? 5.005 0.899 10.581 1.00 80.31 189 LEU A CA 1
ATOM 1576 C C . LEU A 1 189 ? 4.655 0.568 9.125 1.00 80.31 189 LEU A C 1
ATOM 1578 O O . LEU A 1 189 ? 3.483 0.616 8.759 1.00 80.31 189 LEU A O 1
ATOM 1582 N N . ASP A 1 190 ? 5.626 0.135 8.321 1.00 81.62 190 ASP A N 1
ATOM 1583 C CA . ASP A 1 190 ? 5.388 -0.278 6.935 1.00 81.62 190 ASP A CA 1
ATOM 1584 C C . ASP A 1 190 ? 4.495 -1.520 6.825 1.00 81.62 190 ASP A C 1
ATOM 1586 O O . ASP A 1 190 ? 3.677 -1.627 5.908 1.00 81.62 190 ASP A O 1
ATOM 1590 N N . VAL A 1 191 ? 4.629 -2.478 7.749 1.00 79.75 191 VAL A N 1
ATOM 1591 C CA . VAL A 1 191 ? 3.736 -3.647 7.821 1.00 79.75 191 VAL A CA 1
ATOM 1592 C C . VAL A 1 191 ? 2.322 -3.221 8.196 1.00 79.75 191 VAL A C 1
ATOM 1594 O O . VAL A 1 191 ? 1.366 -3.715 7.597 1.00 79.75 191 VAL A O 1
ATOM 1597 N N . LEU A 1 192 ? 2.185 -2.315 9.166 1.00 81.38 192 LEU A N 1
ATOM 1598 C CA . LEU A 1 192 ? 0.890 -1.781 9.574 1.00 81.38 192 LEU A CA 1
ATOM 1599 C C . LEU A 1 192 ? 0.224 -1.019 8.421 1.00 81.38 192 LEU A C 1
ATOM 1601 O O . LEU A 1 192 ? -0.962 -1.213 8.167 1.00 81.38 192 LEU A O 1
ATOM 1605 N N . TYR A 1 193 ? 0.991 -0.227 7.673 1.00 83.44 193 TYR A N 1
ATOM 1606 C CA . TYR A 1 193 ? 0.509 0.526 6.518 1.00 83.44 193 TYR A CA 1
ATOM 1607 C C . TYR A 1 193 ? 0.047 -0.385 5.361 1.00 83.44 193 TYR A C 1
ATOM 1609 O O . TYR A 1 193 ? -1.050 -0.217 4.822 1.00 83.44 193 TYR A O 1
ATOM 1617 N N . ASP A 1 194 ? 0.824 -1.421 5.024 1.00 84.25 194 ASP A N 1
ATOM 1618 C CA . ASP A 1 194 ? 0.454 -2.454 4.035 1.00 84.25 194 ASP A CA 1
ATOM 1619 C C . ASP A 1 194 ? -0.835 -3.195 4.432 1.00 84.25 194 ASP A C 1
ATOM 1621 O O . ASP A 1 194 ? -1.714 -3.450 3.602 1.00 84.25 194 ASP A O 1
ATOM 1625 N N . ALA A 1 195 ? -0.988 -3.496 5.722 1.00 80.31 195 ALA A N 1
ATOM 1626 C CA . ALA A 1 195 ? -2.175 -4.154 6.252 1.00 80.31 195 ALA A CA 1
ATOM 1627 C C . ALA A 1 195 ? -3.410 -3.255 6.206 1.00 80.31 195 ALA A C 1
ATOM 1629 O O . ALA A 1 195 ? -4.467 -3.687 5.744 1.00 80.31 195 ALA A O 1
ATOM 1630 N N . ALA A 1 196 ? -3.259 -2.008 6.650 1.00 82.31 196 ALA A N 1
ATOM 1631 C CA . ALA A 1 196 ? -4.361 -1.075 6.793 1.00 82.31 196 ALA A CA 1
ATOM 1632 C C . ALA A 1 196 ? -4.936 -0.641 5.439 1.00 82.31 196 ALA A C 1
ATOM 1634 O O . ALA A 1 196 ? -6.153 -0.563 5.313 1.00 82.31 196 ALA A O 1
ATOM 1635 N N . CYS A 1 197 ? -4.105 -0.392 4.417 1.00 83.00 197 CYS A N 1
ATOM 1636 C CA . CYS A 1 197 ? -4.594 0.139 3.134 1.00 83.00 197 CYS A CA 1
ATOM 1637 C C . CYS A 1 197 ? -3.867 -0.362 1.873 1.00 83.00 197 CYS A C 1
ATOM 1639 O O . CYS A 1 197 ? -4.107 0.168 0.788 1.00 83.00 197 CYS A O 1
ATOM 1641 N N . ASN A 1 198 ? -3.015 -1.393 1.961 1.00 83.94 198 ASN A N 1
ATOM 1642 C CA . ASN A 1 198 ? -2.252 -1.911 0.813 1.00 83.94 198 ASN A CA 1
ATOM 1643 C C . ASN A 1 198 ? -1.404 -0.824 0.127 1.00 83.94 198 ASN A C 1
ATOM 1645 O O . ASN A 1 198 ? -1.483 -0.653 -1.089 1.00 83.94 198 ASN A O 1
ATOM 1649 N N . TYR A 1 199 ? -0.667 -0.030 0.910 1.00 83.38 199 TYR A N 1
ATOM 1650 C CA . TYR A 1 199 ? 0.082 1.132 0.414 1.00 83.38 199 TYR A CA 1
ATOM 1651 C C . TYR A 1 199 ? -0.782 2.175 -0.329 1.00 83.38 199 TYR A C 1
ATOM 1653 O O . TYR A 1 199 ? -0.307 2.863 -1.229 1.00 83.38 199 TYR A O 1
ATOM 1661 N N . GLY A 1 200 ? -2.061 2.296 0.038 1.00 80.19 200 GLY A N 1
ATOM 1662 C CA . GLY A 1 200 ? -3.004 3.245 -0.559 1.00 80.19 200 GLY A CA 1
ATOM 1663 C C . GLY A 1 200 ? -3.722 2.739 -1.814 1.00 80.19 200 GLY A C 1
ATOM 1664 O O . GLY A 1 200 ? -4.527 3.475 -2.370 1.00 80.19 200 GLY A O 1
ATOM 1665 N N . GLN A 1 201 ? -3.488 1.492 -2.243 1.00 83.12 201 GLN A N 1
ATOM 1666 C CA . GLN A 1 201 ? -4.225 0.881 -3.361 1.00 83.12 201 GLN A CA 1
ATOM 1667 C C . GLN A 1 201 ? -5.660 0.486 -2.986 1.00 83.12 201 GLN A C 1
ATOM 1669 O O . GLN A 1 201 ? -6.507 0.323 -3.860 1.00 83.12 201 GLN A O 1
ATOM 1674 N N . SER A 1 202 ? -5.946 0.273 -1.697 1.00 84.62 202 SER A N 1
ATOM 1675 C CA . SER A 1 202 ? -7.268 -0.153 -1.239 1.00 84.62 202 SER A CA 1
ATOM 1676 C C . SER A 1 202 ? -7.872 0.855 -0.271 1.00 84.62 202 SER A C 1
ATOM 1678 O O . SER A 1 202 ? -7.385 1.027 0.843 1.00 84.62 202 SER A O 1
ATOM 1680 N N . ILE A 1 203 ? -8.988 1.459 -0.682 1.00 85.88 203 ILE A N 1
ATOM 1681 C CA . ILE A 1 203 ? -9.845 2.300 0.172 1.00 85.88 203 ILE A CA 1
ATOM 1682 C C . ILE A 1 203 ? -10.793 1.425 1.019 1.00 85.88 203 ILE A C 1
ATOM 1684 O O . ILE A 1 203 ? -11.235 1.817 2.099 1.00 85.88 203 ILE A O 1
ATOM 1688 N N . LEU A 1 204 ? -11.069 0.192 0.575 1.00 85.69 204 LEU A N 1
ATOM 1689 C CA . LEU A 1 204 ? -11.995 -0.712 1.260 1.00 85.69 204 LEU A CA 1
ATOM 1690 C C . LEU A 1 204 ? -11.424 -1.270 2.579 1.00 85.69 204 LEU A C 1
ATOM 1692 O O . LEU A 1 204 ? -12.146 -1.462 3.549 1.00 85.69 204 LEU A O 1
ATOM 1696 N N . ARG A 1 205 ? -10.112 -1.511 2.657 1.00 87.81 205 ARG A N 1
ATOM 1697 C CA . ARG A 1 205 ? -9.482 -1.997 3.898 1.00 87.81 205 ARG A CA 1
ATOM 1698 C C . ARG A 1 205 ? -9.583 -1.006 5.067 1.00 87.81 205 ARG A C 1
ATOM 1700 O O . ARG A 1 205 ? -10.036 -1.429 6.131 1.00 87.81 205 ARG A O 1
ATOM 1707 N N . PRO A 1 206 ? -9.236 0.287 4.912 1.00 89.44 206 PRO A N 1
ATOM 1708 C CA . PRO A 1 206 ? -9.347 1.227 6.021 1.00 89.44 206 PRO A CA 1
ATOM 1709 C C . PRO A 1 206 ? -10.807 1.555 6.369 1.00 89.44 206 PRO A C 1
ATOM 1711 O O . PRO A 1 206 ? -11.090 1.813 7.533 1.00 89.44 206 PRO A O 1
ATOM 1714 N N . THR A 1 207 ? -11.752 1.466 5.421 1.00 89.19 207 THR A N 1
ATOM 1715 C CA . THR A 1 207 ? -13.194 1.594 5.724 1.00 89.19 207 THR A CA 1
ATOM 1716 C C . THR A 1 207 ? -13.721 0.415 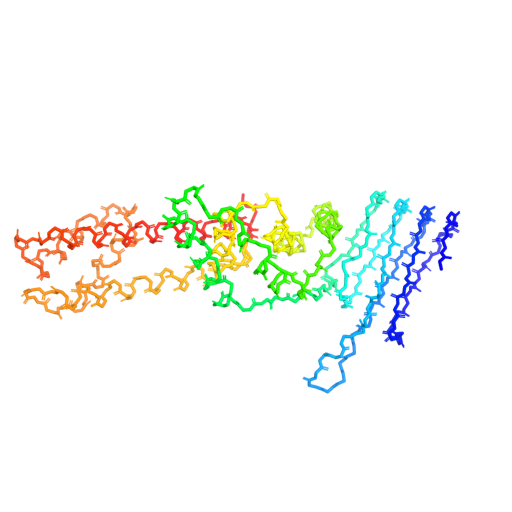6.544 1.00 89.19 207 THR A C 1
ATOM 1718 O O . THR A 1 207 ? -14.408 0.634 7.537 1.00 89.19 207 THR A O 1
ATOM 1721 N N . ILE A 1 208 ? -13.342 -0.826 6.215 1.00 92.06 208 ILE A N 1
ATOM 1722 C CA . ILE A 1 208 ? -13.651 -1.998 7.054 1.00 92.06 208 ILE A CA 1
ATOM 1723 C C . ILE A 1 208 ? -13.004 -1.857 8.440 1.00 92.06 208 ILE A C 1
ATOM 1725 O O . ILE A 1 208 ? -13.642 -2.157 9.448 1.00 92.06 208 ILE A O 1
ATOM 1729 N N . GLY A 1 209 ? -11.760 -1.370 8.508 1.00 89.88 209 GLY A N 1
ATOM 1730 C CA . GLY A 1 209 ? -11.067 -1.089 9.770 1.00 89.88 209 GLY A CA 1
ATOM 1731 C C . GLY A 1 209 ? -11.823 -0.086 10.643 1.00 89.88 209 GLY A C 1
ATOM 1732 O O . GLY A 1 209 ? -12.075 -0.364 11.814 1.00 89.88 209 GLY A O 1
ATOM 1733 N N . LEU A 1 210 ? -12.270 1.027 10.053 1.00 91.56 210 LEU A N 1
ATOM 1734 C CA . LEU A 1 210 ? -13.086 2.037 10.726 1.00 91.56 210 LEU A CA 1
ATOM 1735 C C . LEU A 1 210 ? -14.407 1.454 11.244 1.00 91.56 210 LEU A C 1
ATOM 1737 O O . LEU A 1 210 ? -14.739 1.651 12.410 1.00 91.56 210 LEU A O 1
ATOM 1741 N N . LEU A 1 211 ? -15.127 0.689 10.414 1.00 92.94 211 LEU A N 1
ATOM 1742 C CA . LEU A 1 211 ? -16.363 0.015 10.829 1.00 92.94 211 LEU A CA 1
ATOM 1743 C C . LEU A 1 211 ? -16.109 -0.972 11.973 1.00 92.94 211 LEU A C 1
ATOM 1745 O O . LEU A 1 211 ? -16.895 -1.044 12.912 1.00 92.94 211 LEU A O 1
ATOM 1749 N N . THR A 1 212 ? -14.990 -1.695 11.938 1.00 92.69 212 THR A N 1
ATOM 1750 C CA . THR A 1 212 ? -14.620 -2.638 13.002 1.00 92.69 212 THR A CA 1
ATOM 1751 C C . THR A 1 212 ? -14.375 -1.912 14.325 1.00 92.69 212 THR A C 1
ATOM 1753 O O . THR A 1 212 ? -14.893 -2.344 15.351 1.00 92.69 212 THR A O 1
ATOM 1756 N N . VAL A 1 213 ? -13.637 -0.794 14.312 1.00 92.38 213 VAL A N 1
ATOM 1757 C CA . VAL A 1 213 ? -13.419 0.042 15.508 1.00 92.38 213 VAL A CA 1
ATOM 1758 C C . VAL A 1 213 ? -14.740 0.609 16.026 1.00 92.38 213 VAL A C 1
ATOM 1760 O O . VAL A 1 213 ? -14.987 0.555 17.229 1.00 92.38 213 VAL A O 1
ATOM 1763 N N . TYR A 1 214 ? -15.603 1.089 15.129 1.00 93.56 214 TYR A N 1
ATOM 1764 C CA . TYR A 1 214 ? -16.927 1.610 15.465 1.00 93.56 214 TYR A CA 1
ATOM 1765 C C . TYR A 1 214 ? -17.803 0.565 16.174 1.00 93.56 214 TYR A C 1
ATOM 1767 O O . TYR A 1 214 ? -18.265 0.803 17.290 1.00 93.56 214 TYR A O 1
ATOM 1775 N N . PHE A 1 215 ? -17.990 -0.617 15.577 1.00 93.50 215 PHE A N 1
ATOM 1776 C CA . PHE A 1 215 ? -18.817 -1.670 16.173 1.00 93.50 215 PHE A CA 1
ATOM 1777 C C . PHE A 1 215 ? -18.200 -2.238 17.455 1.00 93.50 215 PHE A C 1
ATOM 1779 O O . PHE A 1 215 ? -18.923 -2.492 18.417 1.00 93.50 215 PHE A O 1
ATOM 1786 N N . ALA A 1 216 ? -16.874 -2.402 17.509 1.00 92.81 216 ALA A N 1
ATOM 1787 C CA . ALA A 1 216 ? -16.195 -2.861 18.717 1.00 92.81 216 ALA A CA 1
ATOM 1788 C C . ALA A 1 216 ? -16.386 -1.879 19.883 1.00 92.81 216 ALA A C 1
ATOM 1790 O O . ALA A 1 216 ? -16.676 -2.310 20.998 1.00 92.81 216 ALA A O 1
ATOM 1791 N N . ALA A 1 217 ? -16.283 -0.571 19.624 1.00 90.94 217 ALA A N 1
ATOM 1792 C CA . ALA A 1 217 ? -16.527 0.463 20.624 1.00 90.94 217 ALA A CA 1
ATOM 1793 C C . ALA A 1 217 ? -17.997 0.499 21.063 1.00 90.94 217 ALA A C 1
ATOM 1795 O O . ALA A 1 217 ? -18.262 0.532 22.260 1.00 90.94 217 ALA A O 1
ATOM 1796 N N . ALA A 1 218 ? -18.950 0.402 20.130 1.00 91.38 218 ALA A N 1
ATOM 1797 C CA . ALA A 1 218 ? -20.377 0.350 20.457 1.00 91.38 218 ALA A CA 1
ATOM 1798 C C . ALA A 1 218 ? -20.715 -0.841 21.373 1.00 91.38 218 ALA A C 1
ATOM 1800 O O . ALA A 1 218 ? -21.405 -0.681 22.380 1.00 91.38 218 ALA A O 1
ATOM 1801 N N . ILE A 1 219 ? -20.173 -2.029 21.076 1.00 91.56 219 ILE A N 1
ATOM 1802 C CA . ILE A 1 219 ? -20.338 -3.216 21.927 1.00 91.56 219 ILE A CA 1
ATOM 1803 C C . ILE A 1 219 ? -19.689 -2.989 23.296 1.00 91.56 219 ILE A C 1
ATOM 1805 O O . ILE A 1 219 ? -20.287 -3.323 24.317 1.00 91.56 219 ILE A O 1
ATOM 1809 N N . LEU A 1 220 ? -18.483 -2.418 23.334 1.00 90.50 220 LEU A N 1
ATOM 1810 C CA . LEU A 1 220 ? -17.768 -2.150 24.579 1.00 90.50 220 LEU A CA 1
ATOM 1811 C C . LEU A 1 220 ? -18.539 -1.168 25.475 1.00 90.50 220 LEU A C 1
ATOM 1813 O O . LEU A 1 220 ? -18.710 -1.441 26.660 1.00 90.50 220 LEU A O 1
ATOM 1817 N N . TYR A 1 221 ? -19.065 -0.077 24.916 1.00 89.56 221 TYR A N 1
ATOM 1818 C CA . TYR A 1 221 ? -19.882 0.886 25.656 1.00 89.56 221 TYR A CA 1
ATOM 1819 C C . TYR A 1 221 ? -21.187 0.275 26.155 1.00 89.56 221 TYR A C 1
ATOM 1821 O O . TYR A 1 221 ? -21.524 0.456 27.320 1.00 89.56 221 TYR A O 1
ATOM 1829 N N . ALA A 1 222 ? -21.876 -0.518 25.329 1.00 88.25 222 ALA A N 1
ATOM 1830 C CA . ALA A 1 222 ? -23.090 -1.215 25.749 1.00 88.25 222 ALA A CA 1
ATOM 1831 C C . ALA A 1 222 ? -22.832 -2.208 26.899 1.00 88.25 222 ALA A C 1
ATOM 1833 O O . ALA A 1 222 ? -23.692 -2.399 27.753 1.00 88.25 222 ALA A O 1
ATOM 1834 N N . ARG A 1 223 ? -21.647 -2.835 26.942 1.00 88.88 223 ARG A N 1
ATOM 1835 C CA . ARG A 1 223 ? -21.249 -3.768 28.012 1.00 88.88 223 ARG A CA 1
ATOM 1836 C C . ARG A 1 223 ? -20.829 -3.073 29.303 1.00 88.88 223 ARG A C 1
ATOM 1838 O O . ARG A 1 223 ? -20.989 -3.661 30.366 1.00 88.88 223 ARG A O 1
ATOM 1845 N N . LEU A 1 224 ? -20.263 -1.873 29.201 1.00 87.06 224 LEU A N 1
ATOM 1846 C CA . LEU A 1 224 ? -19.810 -1.083 30.347 1.00 87.06 224 LEU A CA 1
ATOM 1847 C C . LEU A 1 224 ? -20.895 -0.147 30.893 1.00 87.06 224 LEU A C 1
ATOM 1849 O O . LEU A 1 224 ? -20.679 0.463 31.938 1.00 87.06 224 LEU A O 1
ATOM 1853 N N . ALA A 1 225 ? -22.031 -0.021 30.202 1.00 86.25 225 ALA A N 1
ATOM 1854 C CA . ALA A 1 225 ? -23.148 0.816 30.615 1.00 86.25 225 ALA A CA 1
ATOM 1855 C C . ALA A 1 225 ? -23.612 0.464 32.037 1.00 86.25 225 ALA A C 1
ATOM 1857 O O . ALA A 1 225 ? -23.881 -0.697 32.348 1.00 86.25 225 ALA A O 1
ATOM 1858 N N . THR A 1 226 ? -23.715 1.480 32.895 1.00 80.88 226 THR A N 1
ATOM 1859 C CA . THR A 1 226 ? -24.063 1.317 34.314 1.00 80.88 226 THR A CA 1
ATOM 1860 C C . THR A 1 226 ? -25.537 1.596 34.595 1.00 80.88 226 THR A C 1
ATOM 1862 O O . THR A 1 226 ? -26.084 1.015 35.530 1.00 80.88 226 THR A O 1
ATOM 1865 N N . LYS A 1 227 ? -26.192 2.456 33.798 1.00 79.88 227 LYS A N 1
ATOM 1866 C CA . LYS A 1 227 ? -27.614 2.810 33.960 1.00 79.88 227 LYS A CA 1
ATOM 1867 C C . LYS A 1 227 ? -28.534 2.042 33.019 1.00 79.88 227 LYS A C 1
ATOM 1869 O O . LYS A 1 227 ? -29.394 1.293 33.470 1.00 79.88 227 LYS A O 1
ATOM 1874 N N . THR A 1 228 ? -28.379 2.250 31.712 1.00 76.25 228 THR A N 1
ATOM 1875 C CA . THR A 1 228 ? -29.267 1.667 30.697 1.00 76.25 228 THR A CA 1
ATOM 1876 C C . THR A 1 228 ? -28.459 1.037 29.578 1.00 76.25 228 THR A C 1
ATOM 1878 O O . THR A 1 228 ? -27.677 1.716 28.914 1.00 76.25 228 THR A O 1
ATOM 1881 N N . ALA A 1 229 ? -28.694 -0.247 29.317 1.00 74.50 229 ALA A N 1
ATOM 1882 C CA . ALA A 1 229 ? -28.081 -0.975 28.210 1.00 74.50 229 ALA A CA 1
ATOM 1883 C C . ALA A 1 229 ? -28.812 -0.706 26.881 1.00 74.50 229 ALA A C 1
ATOM 1885 O O . ALA A 1 229 ? -29.173 -1.638 26.164 1.00 74.50 229 ALA A O 1
ATOM 1886 N N . ASN A 1 230 ? -29.063 0.568 26.558 1.00 84.06 230 ASN A N 1
ATOM 1887 C CA . ASN A 1 230 ? -29.675 0.948 25.290 1.00 84.06 230 ASN A CA 1
ATOM 1888 C C . ASN A 1 230 ? -28.615 0.863 24.179 1.00 84.06 230 ASN A C 1
ATOM 1890 O O . ASN A 1 230 ? -27.679 1.668 24.164 1.00 84.06 230 ASN A O 1
ATOM 1894 N N . PRO A 1 231 ? -28.734 -0.085 23.229 1.00 86.00 231 PRO A N 1
ATOM 1895 C CA . PRO A 1 231 ? -27.701 -0.299 22.216 1.00 86.00 231 PRO A CA 1
ATOM 1896 C C . PRO A 1 231 ? -27.586 0.886 21.249 1.00 86.00 231 PRO A C 1
ATOM 1898 O O . PRO A 1 231 ? -26.505 1.152 20.732 1.00 86.00 231 PRO A O 1
ATOM 1901 N N . ILE A 1 232 ? -28.683 1.619 21.038 1.00 88.75 232 ILE A N 1
ATOM 1902 C CA . ILE A 1 232 ? -28.740 2.786 20.151 1.00 88.75 232 ILE A CA 1
ATOM 1903 C C . ILE A 1 232 ? -27.860 3.919 20.696 1.00 88.75 232 ILE A C 1
ATOM 1905 O O . ILE A 1 232 ? -27.047 4.463 19.958 1.00 88.75 232 ILE A O 1
ATOM 1909 N N . GLU A 1 233 ? -27.936 4.209 21.993 1.00 89.75 233 GLU A N 1
ATOM 1910 C CA . GLU A 1 233 ? -27.126 5.258 22.628 1.00 89.75 233 GLU A CA 1
ATOM 1911 C C . GLU A 1 233 ? -25.635 4.908 22.635 1.00 89.75 233 GLU A C 1
ATOM 1913 O O . GLU A 1 233 ? -24.778 5.750 22.368 1.00 89.75 233 GLU A O 1
ATOM 1918 N N . ALA A 1 234 ? -25.305 3.630 22.839 1.00 88.69 234 ALA A N 1
ATOM 1919 C CA . ALA A 1 234 ? -23.933 3.146 22.712 1.00 88.69 234 ALA A CA 1
ATOM 1920 C C . ALA A 1 234 ? -23.395 3.297 21.274 1.00 88.69 234 ALA A C 1
ATOM 1922 O O . ALA A 1 234 ? -22.221 3.622 21.074 1.00 88.69 234 ALA A O 1
ATOM 1923 N N . MET A 1 235 ? -24.250 3.090 20.266 1.00 90.69 235 MET A N 1
ATOM 1924 C CA . MET A 1 235 ? -23.920 3.315 18.856 1.00 90.69 235 MET A CA 1
ATOM 1925 C C . MET A 1 235 ? -23.762 4.800 18.520 1.00 90.69 235 MET A C 1
ATOM 1927 O O . MET A 1 235 ? -22.863 5.137 17.748 1.00 90.69 235 MET A O 1
ATOM 1931 N N . ILE A 1 236 ? -24.596 5.677 19.088 1.00 90.62 236 ILE A N 1
ATOM 1932 C CA . ILE A 1 236 ? -24.476 7.134 18.941 1.00 90.62 236 ILE A CA 1
ATOM 1933 C C . ILE A 1 236 ? -23.152 7.596 19.553 1.00 90.62 236 ILE A C 1
ATOM 1935 O O . ILE A 1 236 ? -22.367 8.243 18.863 1.00 90.62 236 ILE A O 1
ATOM 1939 N N . LEU A 1 237 ? -22.838 7.168 20.780 1.00 89.75 237 LEU A N 1
ATOM 1940 C CA . LEU A 1 237 ? -21.576 7.482 21.453 1.00 89.75 237 LEU A CA 1
ATOM 1941 C C . LEU A 1 237 ? -20.353 7.019 20.643 1.00 89.75 237 LEU A C 1
ATOM 1943 O O . LEU A 1 237 ? -19.381 7.761 20.472 1.00 89.75 237 LEU A O 1
ATOM 1947 N N . ALA A 1 238 ? -20.401 5.800 20.100 1.00 91.19 238 ALA A N 1
ATOM 1948 C CA . ALA A 1 238 ? -19.355 5.307 19.213 1.00 91.19 238 ALA A CA 1
ATOM 1949 C C . ALA A 1 238 ? -19.263 6.147 17.926 1.00 91.19 238 ALA A C 1
ATOM 1951 O O . ALA A 1 238 ? -18.158 6.468 17.491 1.00 91.19 238 ALA A O 1
ATOM 1952 N N . ALA A 1 239 ? -20.385 6.561 17.334 1.00 91.25 239 ALA A N 1
ATOM 1953 C CA . ALA A 1 239 ? -20.391 7.364 16.111 1.00 91.25 239 ALA A CA 1
ATOM 1954 C C . ALA A 1 239 ? -19.776 8.750 16.345 1.00 91.25 239 ALA A C 1
ATOM 1956 O O . ALA A 1 239 ? -18.912 9.176 15.576 1.00 91.25 239 ALA A O 1
ATOM 1957 N N . THR A 1 240 ? -20.153 9.421 17.437 1.00 91.25 240 THR A N 1
ATOM 1958 C CA . THR A 1 240 ? -19.628 10.747 17.791 1.00 91.25 240 THR A CA 1
ATOM 1959 C C . THR A 1 240 ? -18.129 10.718 18.074 1.00 91.25 240 THR A C 1
ATOM 1961 O O . THR A 1 240 ? -17.413 11.646 17.709 1.00 91.25 240 THR A O 1
ATOM 1964 N N . ASN A 1 241 ? -17.628 9.632 18.669 1.00 89.81 241 ASN A N 1
ATOM 1965 C CA . ASN A 1 241 ? -16.199 9.467 18.936 1.00 89.81 241 ASN A CA 1
ATOM 1966 C C . ASN A 1 241 ? -15.400 9.116 17.679 1.00 89.81 241 ASN A C 1
ATOM 1968 O O . ASN A 1 241 ? -14.233 9.485 17.573 1.00 89.81 241 ASN A O 1
ATOM 1972 N N . SER A 1 242 ? -16.010 8.423 16.716 1.00 89.19 242 SER A N 1
ATOM 1973 C CA . SER A 1 242 ? -15.363 8.117 15.439 1.00 89.19 242 SER A CA 1
ATOM 1974 C C . SER A 1 242 ? -15.325 9.308 14.478 1.00 89.19 242 SER A C 1
ATOM 1976 O O . SER A 1 242 ? -14.442 9.356 13.623 1.00 89.19 242 SER A O 1
ATOM 1978 N N . LEU A 1 243 ? -16.237 10.275 14.629 1.00 85.81 243 LEU A N 1
ATOM 1979 C CA . LEU A 1 243 ? -16.338 11.483 13.802 1.00 85.81 243 LEU A CA 1
ATOM 1980 C C . LEU A 1 243 ? -16.337 12.764 14.663 1.00 85.81 243 LEU A C 1
ATOM 1982 O O . LEU A 1 243 ? -17.313 13.516 14.650 1.00 85.81 243 LEU A O 1
ATOM 1986 N N . PRO A 1 244 ? -15.233 13.074 15.372 1.00 76.50 244 PRO A N 1
ATOM 1987 C CA . PRO A 1 244 ? -15.172 14.222 16.283 1.00 76.50 244 PRO A CA 1
ATOM 1988 C C . PRO A 1 244 ? -15.207 15.585 15.568 1.00 76.50 244 PRO A C 1
ATOM 1990 O O . PRO A 1 244 ? -15.307 16.619 16.217 1.00 76.50 244 PRO A O 1
ATOM 1993 N N . LEU A 1 245 ? -15.113 15.600 14.234 1.00 76.19 245 LEU A N 1
ATOM 1994 C CA . LEU A 1 245 ? -15.085 16.813 13.411 1.00 76.19 245 LEU A CA 1
ATOM 1995 C C . LEU A 1 245 ? -16.479 17.403 13.141 1.00 76.19 245 LEU A C 1
ATOM 1997 O O . LEU A 1 245 ? -16.580 18.474 12.545 1.00 76.19 245 LEU A O 1
ATOM 2001 N N . LEU A 1 246 ? -17.553 16.714 13.537 1.00 82.31 246 LEU A N 1
ATOM 2002 C CA . LEU A 1 246 ? -18.914 17.186 13.313 1.00 82.31 246 LEU A CA 1
ATOM 2003 C C . LEU A 1 246 ? -19.372 18.062 14.492 1.00 82.31 246 LEU A C 1
ATOM 2005 O O . LEU A 1 246 ? -19.332 17.604 15.632 1.00 82.31 246 LEU A O 1
ATOM 2009 N N . PRO A 1 247 ? -19.858 19.295 14.258 1.00 79.19 247 PRO A N 1
ATOM 2010 C CA . PRO A 1 247 ? -20.215 20.225 15.334 1.00 79.19 247 PRO A CA 1
ATOM 2011 C C . PRO A 1 247 ? -21.354 19.718 16.234 1.00 79.19 247 PRO A C 1
ATOM 2013 O O . PRO A 1 247 ? -21.425 20.098 17.396 1.00 79.19 247 PRO A O 1
ATOM 2016 N N . PHE A 1 248 ? -22.213 18.823 15.734 1.00 82.12 248 PHE A N 1
ATOM 2017 C CA . PHE A 1 248 ? -23.270 18.186 16.527 1.00 82.12 248 PHE A CA 1
ATOM 2018 C C . PHE A 1 248 ? -22.776 16.999 17.373 1.00 82.12 248 PHE A C 1
ATOM 2020 O O . PHE A 1 248 ? -23.487 16.548 18.271 1.00 82.12 248 PHE A O 1
ATOM 2027 N N . ALA A 1 249 ? -21.570 16.480 17.109 1.00 85.44 249 ALA A N 1
ATOM 2028 C CA . ALA A 1 249 ? -21.052 15.298 17.792 1.00 85.44 249 ALA A CA 1
ATOM 2029 C C . ALA A 1 249 ? -20.771 15.559 19.277 1.00 85.44 249 ALA A C 1
ATOM 2031 O O . ALA A 1 249 ? -20.916 14.651 20.087 1.00 85.44 249 ALA A O 1
ATOM 2032 N N . SER A 1 250 ? -20.405 16.788 19.652 1.00 83.06 250 SER A N 1
ATOM 2033 C CA . SER A 1 250 ? -20.158 17.156 21.052 1.00 83.06 250 SER A CA 1
ATOM 2034 C C . SER A 1 250 ? -21.440 17.132 21.891 1.00 83.06 250 SER A C 1
ATOM 2036 O O . SER A 1 250 ? -21.434 16.578 22.989 1.00 83.06 250 SER A O 1
ATOM 2038 N N . ALA A 1 251 ? -22.541 17.669 21.354 1.00 86.06 251 ALA A N 1
ATOM 2039 C CA . ALA A 1 251 ? -23.846 17.668 22.010 1.00 86.06 251 ALA A CA 1
ATOM 2040 C C . ALA A 1 251 ? -24.402 16.242 22.150 1.00 86.06 251 ALA A C 1
ATOM 2042 O O . ALA A 1 251 ? -24.713 15.811 23.258 1.00 86.06 251 ALA A O 1
ATOM 2043 N N . ALA A 1 252 ? -24.417 15.478 21.052 1.00 87.06 252 ALA A N 1
ATOM 2044 C CA . ALA A 1 252 ? -24.889 14.093 21.056 1.00 87.06 252 ALA A CA 1
ATOM 2045 C C . ALA A 1 252 ? -24.028 13.175 21.947 1.00 87.06 252 ALA A C 1
ATOM 2047 O O . ALA A 1 252 ? -24.546 12.258 22.578 1.00 87.06 252 ALA A O 1
ATOM 2048 N N . ARG A 1 253 ? -22.717 13.437 22.060 1.00 87.94 253 ARG A N 1
ATOM 2049 C CA . ARG A 1 253 ? -21.838 12.711 22.988 1.00 87.94 253 ARG A CA 1
ATOM 2050 C C . ARG A 1 253 ? -22.222 12.963 24.446 1.00 87.94 253 ARG A C 1
ATOM 2052 O O . ARG A 1 253 ? -22.247 12.015 25.225 1.00 87.94 253 ARG A O 1
ATOM 2059 N N . ALA A 1 254 ? -22.458 14.219 24.827 1.00 87.50 254 ALA A N 1
ATOM 2060 C CA . ALA A 1 254 ? -22.810 14.567 26.204 1.00 87.50 254 ALA A CA 1
ATOM 2061 C C . ALA A 1 254 ? -24.148 13.931 26.612 1.00 87.50 254 ALA A C 1
ATOM 2063 O O . ALA A 1 254 ? -24.250 13.347 27.692 1.00 87.50 254 ALA A O 1
ATOM 2064 N N . GLU A 1 255 ? -25.129 13.965 25.709 1.00 88.88 255 GLU A N 1
ATOM 2065 C CA . GLU A 1 255 ? -26.425 13.313 25.890 1.00 88.88 255 GLU A CA 1
ATOM 2066 C C . GLU A 1 255 ? -26.265 11.794 26.057 1.00 88.88 255 GLU A C 1
ATOM 2068 O O . GLU A 1 255 ? -26.623 11.248 27.104 1.00 88.88 255 GLU A O 1
ATOM 2073 N N . ALA A 1 256 ? -25.602 11.125 25.108 1.00 87.50 256 ALA A N 1
ATOM 2074 C CA . ALA A 1 256 ? -25.388 9.679 25.157 1.00 87.50 256 ALA A CA 1
ATOM 2075 C C . ALA A 1 256 ? -24.615 9.228 26.415 1.00 87.50 256 ALA A C 1
ATOM 2077 O O . ALA A 1 256 ? -24.933 8.189 26.997 1.00 87.50 256 ALA A O 1
ATOM 2078 N N . LEU A 1 257 ? -23.627 10.008 26.881 1.00 88.38 257 LEU A N 1
ATOM 2079 C CA . LEU A 1 257 ? -22.893 9.721 28.122 1.00 88.38 257 LEU A CA 1
ATOM 2080 C C . LEU A 1 257 ? -23.786 9.816 29.363 1.00 88.38 257 LEU A C 1
ATOM 2082 O O . LEU A 1 257 ? -23.734 8.926 30.214 1.00 88.38 257 LEU A O 1
ATOM 2086 N N . SER A 1 258 ? -24.623 10.853 29.456 1.00 87.75 258 SER A N 1
ATOM 2087 C CA . SER A 1 258 ? -25.535 11.032 30.592 1.00 87.75 258 SER A CA 1
ATOM 2088 C C . SER A 1 258 ? -26.601 9.932 30.672 1.00 87.75 258 SER A C 1
ATOM 2090 O O . SER A 1 258 ? -26.952 9.489 31.769 1.00 87.75 258 SER A O 1
ATOM 2092 N N . ILE A 1 259 ? -27.053 9.419 29.521 1.00 87.50 259 ILE A N 1
ATOM 2093 C CA . ILE A 1 259 ? -28.008 8.308 29.446 1.00 87.50 259 ILE A CA 1
ATOM 2094 C C . ILE A 1 259 ? -27.334 6.979 29.832 1.00 87.50 259 ILE A C 1
ATOM 2096 O O . ILE A 1 259 ? -27.863 6.246 30.670 1.00 87.50 259 ILE A O 1
ATOM 2100 N N . LEU A 1 260 ? -26.150 6.665 29.284 1.00 85.50 260 LEU A N 1
ATOM 2101 C CA . LEU A 1 260 ? -25.474 5.383 29.551 1.00 85.50 260 LEU A CA 1
ATOM 2102 C C . LEU A 1 260 ? -24.869 5.279 30.961 1.00 85.50 260 LEU A C 1
ATOM 2104 O O . LEU A 1 260 ? -24.925 4.204 31.570 1.00 85.50 260 LEU A O 1
ATOM 2108 N N . PHE A 1 261 ? -24.259 6.362 31.453 1.00 86.00 261 PHE A N 1
ATOM 2109 C CA . PHE A 1 261 ? -23.413 6.354 32.655 1.00 86.00 261 PHE A CA 1
ATOM 2110 C C . PHE A 1 261 ? -23.915 7.271 33.782 1.00 86.00 261 PHE A C 1
ATOM 2112 O O . PHE A 1 261 ? -23.506 7.104 34.931 1.00 86.00 261 PHE A O 1
ATOM 2119 N N . GLY A 1 262 ? -24.841 8.194 33.502 1.00 83.81 262 GLY A N 1
ATOM 2120 C CA . GLY A 1 262 ? -25.315 9.177 34.480 1.00 83.81 262 GLY A CA 1
ATOM 2121 C C . GLY A 1 262 ? -24.323 10.313 34.737 1.00 83.81 262 GLY A C 1
ATOM 2122 O O . GLY A 1 262 ? -23.502 10.630 33.884 1.00 83.81 262 GLY A O 1
ATOM 2123 N N . ASP A 1 263 ? -24.400 10.913 35.930 1.00 77.62 263 ASP A N 1
ATOM 2124 C CA . ASP A 1 263 ? -23.622 12.112 36.299 1.00 77.62 263 ASP A CA 1
ATOM 2125 C C . ASP A 1 263 ? -22.154 11.820 36.651 1.00 77.62 263 ASP A C 1
ATOM 2127 O O . ASP A 1 263 ? -21.337 12.733 36.771 1.00 77.62 263 ASP A O 1
ATOM 2131 N N . HIS A 1 264 ? -21.794 10.545 36.823 1.00 76.06 264 HIS A N 1
ATOM 2132 C CA . HIS A 1 264 ? -20.439 10.124 37.169 1.00 76.06 264 HIS A CA 1
ATOM 2133 C C . HIS A 1 264 ? -19.886 9.184 36.102 1.00 76.06 264 HIS A C 1
ATOM 2135 O O . HIS A 1 264 ? -19.991 7.961 36.213 1.00 76.06 264 HIS A O 1
ATOM 2141 N N . THR A 1 265 ? -19.267 9.759 35.069 1.00 78.12 265 THR A N 1
ATOM 2142 C CA . THR A 1 265 ? -18.491 8.998 34.090 1.00 78.12 265 THR A CA 1
ATOM 2143 C C . THR A 1 265 ? -17.151 8.582 34.702 1.00 78.12 265 THR A C 1
ATOM 2145 O O . THR A 1 265 ? -16.367 9.425 35.146 1.00 78.12 265 THR A O 1
ATOM 2148 N N . PRO A 1 266 ? -16.839 7.279 34.749 1.00 83.56 266 PRO A N 1
ATOM 2149 C CA . PRO A 1 266 ? -15.532 6.832 35.200 1.00 83.56 266 PRO A CA 1
ATOM 2150 C C . PRO A 1 266 ? -14.429 7.269 34.227 1.00 83.56 266 PRO A C 1
ATOM 2152 O O . PRO A 1 266 ? -14.598 7.172 33.011 1.00 83.56 266 PRO A O 1
ATOM 2155 N N . TRP A 1 267 ? -13.259 7.646 34.751 1.00 85.31 267 TRP A N 1
ATOM 2156 C CA . TRP A 1 267 ? -12.117 8.138 33.959 1.00 85.31 267 TRP A CA 1
ATOM 2157 C C . TRP A 1 267 ? -11.688 7.203 32.812 1.00 85.31 267 TRP A C 1
ATOM 2159 O O . TRP A 1 267 ? -11.180 7.651 31.784 1.00 85.31 267 TRP A O 1
ATOM 2169 N N . TYR A 1 268 ? -11.889 5.890 32.968 1.00 87.00 268 TYR A N 1
ATOM 2170 C CA . TYR A 1 268 ? -11.510 4.907 31.956 1.00 87.00 268 TYR A CA 1
ATOM 2171 C C . TYR A 1 268 ? -12.400 4.970 30.705 1.00 87.00 268 TYR A C 1
ATOM 2173 O O . TYR A 1 268 ? -11.922 4.652 29.618 1.00 87.00 268 TYR A O 1
ATOM 2181 N N . ILE A 1 269 ? -13.661 5.407 30.820 1.00 87.88 269 ILE A N 1
ATOM 2182 C CA . ILE A 1 269 ? -14.563 5.569 29.668 1.00 87.88 269 ILE A CA 1
ATOM 2183 C C . ILE A 1 269 ? -14.070 6.700 28.768 1.00 87.88 269 ILE A C 1
ATOM 2185 O O . ILE A 1 269 ? -14.002 6.529 27.549 1.00 87.88 269 ILE A O 1
ATOM 2189 N N . ASP A 1 270 ? -13.646 7.815 29.363 1.00 87.00 270 ASP A N 1
ATOM 2190 C CA . ASP A 1 270 ? -13.078 8.936 28.617 1.00 87.00 270 ASP A CA 1
ATOM 2191 C C . ASP A 1 270 ? -11.754 8.563 27.947 1.00 87.00 270 ASP A C 1
ATOM 2193 O O . ASP A 1 270 ? -11.533 8.917 26.786 1.00 87.00 270 ASP A O 1
ATOM 2197 N N . LEU A 1 271 ? -10.912 7.767 28.619 1.00 89.56 271 LEU A N 1
ATOM 2198 C CA . LEU A 1 271 ? -9.691 7.227 28.020 1.00 89.56 271 LEU A CA 1
ATOM 2199 C C . LEU A 1 271 ? -9.997 6.321 26.814 1.00 89.56 271 LEU A C 1
ATOM 2201 O O . LEU A 1 271 ? -9.382 6.476 25.758 1.00 89.56 271 LEU A O 1
ATOM 2205 N N . ILE A 1 272 ? -10.960 5.402 26.942 1.00 89.88 272 ILE A N 1
ATOM 2206 C CA . ILE A 1 272 ? -11.393 4.516 25.848 1.00 89.88 272 ILE A CA 1
ATOM 2207 C C . ILE A 1 272 ? -11.936 5.339 24.675 1.00 89.88 272 ILE A C 1
ATOM 2209 O O . ILE A 1 272 ? -11.582 5.078 23.527 1.00 89.88 272 ILE A O 1
ATOM 2213 N N . ALA A 1 273 ? -12.758 6.351 24.952 1.00 88.88 273 ALA A N 1
ATOM 2214 C CA . ALA A 1 273 ? -13.292 7.257 23.942 1.00 88.88 273 ALA A CA 1
ATOM 2215 C C . ALA A 1 273 ? -12.199 8.061 23.226 1.00 88.88 273 ALA A C 1
ATOM 2217 O O . ALA A 1 273 ? -12.248 8.208 22.005 1.00 88.88 273 ALA A O 1
ATOM 2218 N N . GLY A 1 274 ? -11.184 8.527 23.957 1.00 89.50 274 GLY A N 1
ATOM 2219 C CA . GLY A 1 274 ? -10.009 9.172 23.372 1.00 89.50 274 GLY A CA 1
ATOM 2220 C C . GLY A 1 274 ? -9.230 8.231 22.449 1.00 89.50 274 GLY A C 1
ATOM 2221 O O . GLY A 1 274 ? -8.933 8.586 21.309 1.00 89.50 274 GLY A O 1
ATOM 2222 N N . L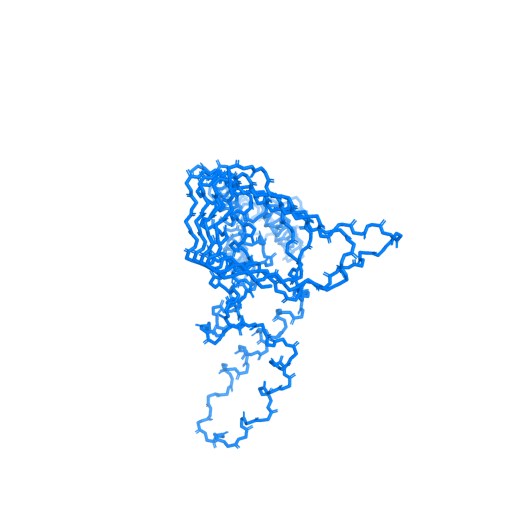EU A 1 275 ? -8.959 7.001 22.900 1.00 91.50 275 LEU A N 1
ATOM 2223 C CA . LEU A 1 275 ? -8.266 5.985 22.097 1.00 91.50 275 LEU A CA 1
ATOM 2224 C C . LEU A 1 275 ? -9.055 5.604 20.837 1.00 91.50 275 LEU A C 1
ATOM 2226 O O . LEU A 1 275 ? -8.471 5.497 19.756 1.00 91.50 275 LEU A O 1
ATOM 2230 N N . GLN A 1 276 ? -10.376 5.446 20.951 1.00 93.44 276 GLN A N 1
ATOM 2231 C CA . GLN A 1 276 ? -11.258 5.206 19.810 1.00 93.44 276 GLN A CA 1
ATOM 2232 C C . GLN A 1 276 ? -11.202 6.368 18.809 1.00 93.44 276 GLN A C 1
ATOM 2234 O O . GLN A 1 276 ? -11.121 6.128 17.600 1.00 93.44 276 GLN A O 1
ATOM 2239 N N . GLY A 1 277 ? -11.223 7.612 19.294 1.00 91.19 277 GLY A N 1
ATOM 2240 C CA . GLY A 1 277 ? -11.139 8.805 18.454 1.00 91.19 277 GLY A CA 1
ATOM 2241 C C . GLY A 1 277 ? -9.826 8.882 17.681 1.00 91.19 277 GLY A C 1
ATOM 2242 O O . GLY A 1 277 ? -9.843 9.060 16.464 1.00 91.19 277 GLY A O 1
ATOM 2243 N N . VAL A 1 278 ? -8.692 8.639 18.346 1.00 92.31 278 VAL A N 1
ATOM 2244 C CA . VAL A 1 278 ? -7.372 8.581 17.691 1.00 92.31 278 VAL A CA 1
ATOM 2245 C C . VAL A 1 278 ? -7.330 7.475 16.633 1.00 92.31 278 VAL A C 1
ATOM 2247 O O . VAL A 1 278 ? -6.903 7.718 15.505 1.00 92.31 278 VAL A O 1
ATOM 2250 N N . ALA A 1 279 ? -7.809 6.271 16.958 1.00 91.31 279 ALA A N 1
ATOM 2251 C CA . ALA A 1 279 ? -7.846 5.162 16.007 1.00 91.31 279 ALA A CA 1
ATOM 2252 C C . ALA A 1 279 ? -8.728 5.480 14.786 1.00 91.31 279 ALA A C 1
ATOM 2254 O O . ALA A 1 279 ? -8.322 5.249 13.646 1.00 91.31 279 ALA A O 1
ATOM 2255 N N . SER A 1 280 ? -9.910 6.058 15.013 1.00 92.56 280 SER A N 1
ATOM 2256 C CA . SER A 1 280 ? -10.843 6.445 13.949 1.00 92.56 280 SER A CA 1
ATOM 2257 C C . SER A 1 280 ? -10.263 7.549 13.066 1.00 92.56 280 SER A C 1
ATOM 2259 O O . SER A 1 280 ? -10.347 7.460 11.843 1.00 92.56 280 SER A O 1
ATOM 2261 N N . PHE A 1 281 ? -9.594 8.537 13.665 1.00 91.56 281 PHE A N 1
ATOM 2262 C CA . PHE A 1 281 ? -8.894 9.591 12.937 1.00 91.56 281 PHE A CA 1
ATOM 2263 C C . PHE A 1 281 ? -7.793 9.030 12.028 1.00 91.56 281 PHE A C 1
ATOM 2265 O O . PHE A 1 281 ? -7.714 9.414 10.863 1.00 91.56 281 PHE A O 1
ATOM 2272 N N . ILE A 1 282 ? -6.992 8.070 12.510 1.00 91.44 282 ILE A N 1
ATOM 2273 C CA . ILE A 1 282 ? -5.975 7.393 11.687 1.00 91.44 282 ILE A CA 1
ATOM 2274 C C . ILE A 1 282 ? -6.627 6.701 10.482 1.00 91.44 282 ILE A C 1
ATOM 2276 O O . ILE A 1 282 ? -6.146 6.848 9.359 1.00 91.44 282 ILE A O 1
ATOM 2280 N N . PHE A 1 283 ? -7.733 5.975 10.674 1.00 91.00 283 PHE A N 1
ATOM 2281 C CA . PHE A 1 283 ? -8.427 5.321 9.560 1.00 91.00 283 PHE A CA 1
ATOM 2282 C C . PHE A 1 283 ? -9.041 6.319 8.573 1.00 91.00 283 PHE A C 1
ATOM 2284 O O . PHE A 1 283 ? -8.908 6.120 7.366 1.00 91.00 283 PHE A O 1
ATOM 2291 N N . LEU A 1 284 ? -9.649 7.409 9.048 1.00 91.00 284 LEU A N 1
ATOM 2292 C CA . LEU A 1 284 ? -10.158 8.486 8.191 1.00 91.00 284 LEU A CA 1
ATOM 2293 C C . LEU A 1 284 ? -9.035 9.149 7.388 1.00 91.00 284 LEU A C 1
ATOM 2295 O O . LEU A 1 284 ? -9.185 9.368 6.187 1.00 91.00 284 LEU A O 1
ATOM 2299 N N . PHE A 1 285 ? -7.885 9.395 8.017 1.00 91.00 285 PHE A N 1
ATOM 2300 C CA . PHE A 1 285 ? -6.697 9.903 7.338 1.00 91.00 285 PHE A CA 1
ATOM 2301 C C . PHE A 1 285 ? -6.214 8.939 6.245 1.00 91.00 285 PHE A C 1
ATOM 2303 O O . PHE A 1 285 ? -5.940 9.362 5.123 1.00 91.00 285 PHE A O 1
ATOM 2310 N N . LEU A 1 286 ? -6.169 7.632 6.528 1.00 89.81 286 LEU A N 1
ATOM 2311 C CA . LEU A 1 286 ? -5.801 6.612 5.539 1.00 89.81 286 LEU A CA 1
ATOM 2312 C C . LEU A 1 286 ? -6.808 6.511 4.385 1.00 89.81 286 LEU A C 1
ATOM 2314 O O . LEU A 1 286 ? -6.398 6.296 3.244 1.00 89.81 286 LEU A O 1
ATOM 2318 N N . ILE A 1 287 ? -8.105 6.690 4.655 1.00 90.56 287 ILE A N 1
ATOM 2319 C CA . ILE A 1 287 ? -9.140 6.792 3.615 1.00 90.56 287 ILE A CA 1
ATOM 2320 C C . ILE A 1 287 ? -8.871 8.018 2.738 1.00 90.56 287 ILE A C 1
ATOM 2322 O O . ILE A 1 287 ? -8.857 7.888 1.516 1.00 90.56 287 ILE A O 1
ATOM 2326 N N . GLY A 1 288 ? -8.591 9.176 3.343 1.00 89.25 288 GLY A N 1
ATOM 2327 C CA . GLY A 1 288 ? -8.230 10.401 2.626 1.00 89.25 288 GLY A CA 1
ATOM 2328 C C . GLY A 1 288 ? -6.987 10.229 1.750 1.00 89.25 288 GLY A C 1
ATOM 2329 O O . GLY A 1 288 ? -6.997 10.616 0.582 1.00 89.25 288 GLY A O 1
ATOM 2330 N N . LEU A 1 289 ? -5.944 9.571 2.265 1.00 86.81 289 LEU A N 1
ATOM 2331 C CA . LEU A 1 289 ? -4.735 9.258 1.502 1.00 86.81 289 LEU A CA 1
ATOM 2332 C C . LEU A 1 289 ? -5.030 8.317 0.325 1.00 86.81 289 LEU A C 1
ATOM 2334 O O . LEU A 1 289 ? -4.538 8.541 -0.777 1.00 86.81 289 LEU A O 1
ATOM 2338 N N . GLY A 1 290 ? -5.861 7.291 0.534 1.00 85.94 290 GLY A N 1
ATOM 2339 C CA . GLY A 1 290 ? -6.296 6.381 -0.527 1.00 85.94 290 GLY A CA 1
ATOM 2340 C C . GLY A 1 290 ? -7.135 7.079 -1.603 1.00 85.94 290 GLY A C 1
ATOM 2341 O O . GLY A 1 290 ? -6.932 6.837 -2.790 1.00 85.94 290 GLY A O 1
ATOM 2342 N N . LEU A 1 291 ? -8.034 7.986 -1.208 1.00 87.25 291 LEU A N 1
ATOM 2343 C CA . LEU A 1 291 ? -8.823 8.805 -2.133 1.00 87.25 291 LEU A CA 1
ATOM 2344 C C . LEU A 1 291 ? -7.935 9.749 -2.943 1.00 87.25 291 LEU A C 1
ATOM 2346 O O . LEU A 1 291 ? -8.068 9.790 -4.163 1.00 87.25 291 LEU A O 1
ATOM 2350 N N . ARG A 1 292 ? -6.988 10.439 -2.297 1.00 86.81 292 ARG A N 1
ATOM 2351 C CA . ARG A 1 292 ? -5.997 11.278 -2.983 1.00 86.81 292 ARG A CA 1
ATOM 2352 C C . ARG A 1 292 ? -5.176 10.460 -3.975 1.00 86.81 292 ARG A C 1
ATOM 2354 O O . ARG A 1 292 ? -5.019 10.869 -5.120 1.00 86.81 292 ARG A O 1
ATOM 2361 N N . ASN A 1 293 ? -4.701 9.286 -3.558 1.00 81.81 293 ASN A N 1
ATOM 2362 C CA . ASN A 1 293 ? -3.938 8.402 -4.430 1.00 81.81 293 ASN A CA 1
ATOM 2363 C C . ASN A 1 293 ? -4.776 7.879 -5.596 1.00 81.81 293 ASN A C 1
ATOM 2365 O O . ASN A 1 293 ? -4.216 7.668 -6.657 1.00 81.81 293 ASN A O 1
ATOM 2369 N N . ARG A 1 294 ? -6.087 7.676 -5.447 1.00 79.88 294 ARG A N 1
ATOM 2370 C CA . ARG A 1 294 ? -6.933 7.154 -6.531 1.00 79.88 294 ARG A CA 1
ATOM 2371 C C . ARG A 1 294 ? -7.426 8.231 -7.495 1.00 79.88 294 ARG A C 1
ATOM 2373 O O . ARG A 1 294 ? -7.471 7.992 -8.694 1.00 79.88 294 ARG A O 1
ATOM 2380 N N . PHE A 1 295 ? -7.827 9.387 -6.974 1.00 78.62 295 PHE A N 1
ATOM 2381 C CA . PHE A 1 295 ? -8.445 10.455 -7.763 1.00 78.62 295 PHE A CA 1
ATOM 2382 C C . PHE A 1 295 ? -7.470 11.548 -8.193 1.00 78.62 295 PHE A C 1
ATOM 2384 O O . PHE A 1 295 ? -7.862 12.412 -8.968 1.00 78.62 295 PHE A O 1
ATOM 2391 N N . ARG A 1 296 ? -6.219 11.501 -7.712 1.00 64.69 296 ARG A N 1
ATOM 2392 C CA . ARG A 1 296 ? -5.159 12.474 -7.999 1.00 64.69 296 ARG A CA 1
ATOM 2393 C C . ARG A 1 296 ? -5.691 13.918 -7.959 1.00 64.69 296 ARG A C 1
ATOM 2395 O O . ARG A 1 296 ? -5.610 14.641 -8.947 1.00 64.69 296 ARG A O 1
ATOM 2402 N N . ILE A 1 297 ? -6.254 14.283 -6.801 1.00 52.41 297 ILE A N 1
ATOM 2403 C CA . ILE A 1 297 ? -6.513 15.676 -6.394 1.00 52.41 297 ILE A CA 1
ATOM 2404 C C . ILE A 1 297 ? -5.210 16.274 -5.856 1.00 52.41 297 ILE A C 1
ATOM 2406 O O . ILE A 1 297 ? -4.492 15.558 -5.107 1.00 52.41 297 ILE A O 1
#

Secondary structure (DSSP, 8-state):
-EES-EE-SS-EEEEETT-SEEEEEEES-EE-S-EEEEE-----TTS----EEEEEE-TT-EESS-EEEEEEESS--B-TT-EESS-EE-TTEEE---PPPHHHHHHHHHHHHHHHHH---TT-TTS-SSSHHHHHTT----TTHHHHHHHHHHHHHHTT-HHHHHHHHHHHHHHHTTSTTS-HHHHHHHHHHHHHHTTTT-SHHHHHHHHHHHHHHHHHHHHH-SS---HHHHHHHHHHHH-TTSTTHHHHHHHHHHHHHTT---HHHHHHHHHHHHHHHHHHHHHHHHHHHHH--

Foldseek 3Di:
DDECEEDDQDEDEDEQAPPLEDDDAAELYEYNHEYEYEHHQPPDPPDGPDRAYPAAEYYLYEYAEEYEHADEYQAQYHCHNYHYPYAYHCPRYHHPDDDDDLVVLQVVLVVVVVVVVPPPDPPPVPPPPPPVCPPLVPDPPPPCRLVSLVVQLVNCVVNVVLLSNQVSVLVSLVVVLSDPPDDSVRNNVSSVLCQQCNSLQRLPRLVVVLVVLLVVQLVVLLVVFDADSDSVLSSLLSVLLLCVVDPCSVVSNVVSCCRRHNPDDDPVNVVSSPVSNVSSVVSVVSSVSSCCSVVVD

Radius of gyration: 26.28 Å; chains: 1; bounding box: 58×46×75 Å